Protein AF-A0A0N0NSC1-F1 (afdb_monomer_lite)

InterPro domains:
  IPR002227 Tyrosinase copper-binding domain [PF00264] (122-294)
  IPR008922 Di-copper centre-containing domain superfamily [G3DSA:1.10.1280.10] (73-295)
  IPR008922 Di-copper centre-containing domain superfamily [SSF48056] (86-289)
  IPR050316 Tyrosinase and Hemocyanin [PTHR11474] (66-293)

Radius of gyration: 32.0 Å; chains: 1; bounding box: 66×85×92 Å

Structure (mmCIF, N/CA/C/O backbone):
data_AF-A0A0N0NSC1-F1
#
_entry.id   AF-A0A0N0NSC1-F1
#
loop_
_atom_site.group_PDB
_atom_site.id
_atom_site.type_symbol
_atom_site.label_atom_id
_atom_site.label_alt_id
_atom_site.label_comp_id
_atom_site.label_asym_id
_atom_site.label_entity_id
_atom_site.label_seq_id
_atom_site.pdbx_PDB_ins_code
_atom_site.Cartn_x
_atom_site.Cartn_y
_atom_site.Cartn_z
_atom_site.occupancy
_atom_site.B_iso_or_equiv
_atom_site.auth_seq_id
_atom_site.auth_comp_id
_atom_site.auth_asym_id
_atom_site.auth_atom_id
_atom_site.pdbx_PDB_model_num
ATOM 1 N N . MET A 1 1 ? 11.379 49.570 50.994 1.00 33.22 1 MET A N 1
ATOM 2 C CA . MET A 1 1 ? 10.741 48.232 50.936 1.00 33.22 1 MET A CA 1
ATOM 3 C C . MET A 1 1 ? 11.237 47.526 49.684 1.00 33.22 1 MET A C 1
ATOM 5 O O . MET A 1 1 ? 11.316 48.215 48.683 1.00 33.22 1 MET A O 1
ATOM 9 N N . SER A 1 2 ? 11.550 46.223 49.775 1.00 32.69 2 SER A N 1
ATOM 10 C CA . SER A 1 2 ? 12.028 45.292 48.718 1.00 32.69 2 SER A CA 1
ATOM 11 C C . SER A 1 2 ? 13.193 45.788 47.834 1.00 32.69 2 SER A C 1
ATOM 13 O O . SER A 1 2 ? 13.054 46.764 47.116 1.00 32.69 2 SER A O 1
ATOM 15 N N . SER A 1 3 ? 14.410 45.238 47.873 1.00 29.47 3 SER A N 1
ATOM 16 C CA . SER A 1 3 ? 14.850 43.828 47.837 1.00 29.47 3 SER A CA 1
ATOM 17 C C . SER A 1 3 ? 14.544 43.120 46.513 1.00 29.47 3 SER A C 1
ATOM 19 O O . S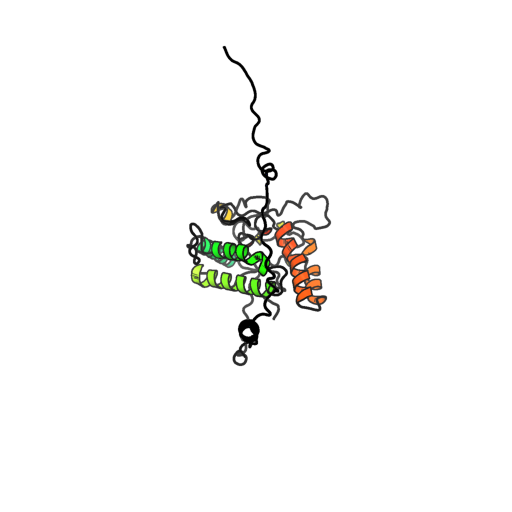ER A 1 3 ? 13.380 42.937 46.154 1.00 29.47 3 SER A O 1
ATOM 21 N N . SER A 1 4 ? 15.616 42.703 45.832 1.00 32.56 4 SER A N 1
ATOM 22 C CA . SER A 1 4 ? 15.623 41.874 44.624 1.00 32.56 4 SER A CA 1
ATOM 23 C C . SER A 1 4 ? 16.925 41.063 44.582 1.00 32.56 4 SER A C 1
ATOM 25 O O . SER A 1 4 ? 17.986 41.617 44.289 1.00 32.56 4 SER A O 1
ATOM 27 N N . THR A 1 5 ? 16.850 39.756 44.839 1.00 35.59 5 THR A N 1
ATOM 28 C CA . THR A 1 5 ? 17.995 38.842 44.698 1.00 35.59 5 THR A CA 1
ATOM 29 C C . THR A 1 5 ? 17.522 37.543 44.060 1.00 35.59 5 THR A C 1
ATOM 31 O O . THR A 1 5 ? 16.540 36.947 44.499 1.00 35.59 5 THR A O 1
ATOM 34 N N . VAL A 1 6 ? 18.204 37.123 42.995 1.00 33.25 6 VAL A N 1
ATOM 35 C CA . VAL A 1 6 ? 17.872 35.924 42.214 1.00 33.25 6 VAL A CA 1
ATOM 36 C C . VAL A 1 6 ? 18.391 34.673 42.922 1.00 33.25 6 VAL A C 1
ATOM 38 O O . VAL A 1 6 ? 19.537 34.638 43.361 1.00 33.25 6 VAL A O 1
ATOM 41 N N . SER A 1 7 ? 17.558 33.634 42.987 1.00 32.25 7 SER A N 1
ATOM 42 C CA . SER A 1 7 ? 17.938 32.317 43.504 1.00 32.25 7 SER A CA 1
ATOM 43 C C . SER A 1 7 ? 18.513 31.427 42.396 1.00 32.25 7 SER A C 1
ATOM 45 O O . SER A 1 7 ? 17.910 31.281 41.332 1.00 32.25 7 SER A O 1
ATOM 47 N N . ARG A 1 8 ? 19.651 30.784 42.675 1.00 33.72 8 ARG A N 1
ATOM 48 C CA . ARG A 1 8 ? 20.093 29.534 42.039 1.00 33.72 8 ARG A CA 1
ATOM 49 C C . ARG A 1 8 ? 20.505 28.582 43.156 1.00 33.72 8 ARG A C 1
ATOM 51 O O . ARG A 1 8 ? 21.403 28.916 43.917 1.00 33.72 8 ARG A O 1
ATOM 58 N N . ASN A 1 9 ? 19.869 27.419 43.223 1.00 31.83 9 ASN A N 1
ATOM 59 C CA . ASN A 1 9 ? 20.200 26.329 44.140 1.00 31.83 9 ASN A CA 1
ATOM 60 C C . ASN A 1 9 ? 20.088 24.981 43.405 1.00 31.83 9 ASN A C 1
ATOM 62 O O . ASN A 1 9 ? 19.425 24.905 42.375 1.00 31.83 9 ASN A O 1
ATOM 66 N N . SER A 1 10 ? 20.688 23.947 44.009 1.00 30.17 10 SER A N 1
ATOM 67 C CA . SER A 1 10 ? 20.615 22.507 43.682 1.00 30.17 10 SER A CA 1
ATOM 68 C C . SER A 1 10 ? 21.512 21.949 42.563 1.00 30.17 10 SER A C 1
ATOM 70 O O . SER A 1 10 ? 21.039 21.307 41.627 1.00 30.17 10 SER A O 1
ATOM 72 N N . LEU A 1 11 ? 22.826 22.078 42.752 1.00 35.41 11 LEU A N 1
ATOM 73 C CA . LEU A 1 11 ? 23.782 20.986 42.518 1.00 35.41 11 LEU A CA 1
ATOM 74 C C . LEU A 1 11 ? 24.658 20.846 43.781 1.00 35.41 11 LEU A C 1
ATOM 76 O O . LEU A 1 11 ? 24.741 21.794 44.557 1.00 35.41 11 LEU A O 1
ATOM 80 N N . GLU A 1 12 ? 25.284 19.678 43.962 1.00 35.97 12 GLU A N 1
ATOM 81 C CA . GLU A 1 12 ? 26.263 19.348 45.023 1.00 35.97 12 GLU A CA 1
ATOM 82 C C . GLU A 1 12 ? 25.735 19.146 46.462 1.00 35.97 12 GLU A C 1
ATOM 84 O O . GLU A 1 12 ? 25.927 19.962 47.361 1.00 35.97 12 GLU A O 1
ATOM 89 N N . ALA A 1 13 ? 25.191 17.952 46.713 1.00 34.84 13 ALA A N 1
ATOM 90 C CA . ALA A 1 13 ? 25.271 17.277 48.011 1.00 34.84 13 ALA A CA 1
ATOM 91 C C . ALA A 1 13 ? 25.329 15.756 47.767 1.00 34.84 13 ALA A C 1
ATOM 93 O O . ALA A 1 13 ? 24.359 15.237 47.231 1.00 34.84 13 ALA A O 1
ATOM 94 N N . ASP A 1 14 ? 26.475 15.104 48.065 1.00 39.81 14 ASP A N 1
ATOM 95 C CA . ASP A 1 14 ? 26.635 13.657 48.404 1.00 39.81 14 ASP A CA 1
ATOM 96 C C . ASP A 1 14 ? 28.096 13.112 48.308 1.00 39.81 14 ASP A C 1
ATOM 98 O O . ASP A 1 14 ? 28.331 12.010 47.819 1.00 39.81 14 ASP A O 1
ATOM 102 N N . GLN A 1 15 ? 29.129 13.831 48.792 1.00 39.75 15 GLN A N 1
ATOM 103 C CA . GLN A 1 15 ? 30.516 13.293 48.833 1.00 39.75 15 GLN A CA 1
ATOM 104 C C . GLN A 1 15 ? 31.375 13.710 50.055 1.00 39.75 15 GLN A C 1
ATOM 106 O O . GLN A 1 15 ? 32.533 14.094 49.890 1.00 39.75 15 GLN A O 1
ATOM 111 N N . GLN A 1 16 ? 30.876 13.647 51.306 1.00 39.28 16 GLN A N 1
ATOM 112 C CA . GLN A 1 16 ? 31.729 14.066 52.446 1.00 39.28 16 GLN A CA 1
ATOM 113 C C . GLN A 1 16 ? 31.515 13.421 53.836 1.00 39.28 16 GLN A C 1
ATOM 115 O O . GLN A 1 16 ? 31.631 14.091 54.857 1.00 39.28 16 GLN A O 1
ATOM 120 N N . TRP A 1 17 ? 31.291 12.104 53.907 1.00 33.62 17 TRP A N 1
ATOM 121 C CA . TRP A 1 17 ? 31.200 11.362 55.187 1.00 33.62 17 TRP A CA 1
ATOM 122 C C . TRP A 1 17 ? 32.456 10.521 55.549 1.00 33.62 17 TRP A C 1
ATOM 124 O O . TRP A 1 17 ? 32.584 10.031 56.666 1.00 33.62 17 TRP A O 1
ATOM 134 N N . LEU A 1 18 ? 33.445 10.383 54.659 1.00 32.03 18 LEU A N 1
ATOM 135 C CA . LEU A 1 18 ? 34.474 9.330 54.761 1.00 32.03 18 LEU A CA 1
ATOM 136 C C . LEU A 1 18 ? 35.640 9.508 55.776 1.00 32.03 18 LEU A C 1
ATOM 138 O O . LEU A 1 18 ? 36.585 8.726 55.702 1.00 32.03 18 LEU A O 1
ATOM 142 N N . LEU A 1 19 ? 35.645 10.475 56.715 1.00 35.97 19 LEU A N 1
ATOM 143 C CA . LEU A 1 19 ? 36.817 10.719 57.599 1.00 35.97 19 LEU A CA 1
ATOM 144 C C . LEU A 1 19 ? 36.516 11.201 59.047 1.00 35.97 19 LEU A C 1
ATOM 146 O O . LEU A 1 19 ? 36.491 12.409 59.294 1.00 35.97 19 LEU A O 1
ATOM 150 N N . ARG A 1 20 ? 36.399 10.253 60.003 1.00 30.66 20 ARG A N 1
ATOM 151 C CA . ARG A 1 20 ? 36.751 10.278 61.467 1.00 30.66 20 ARG A CA 1
ATOM 152 C C . ARG A 1 20 ? 36.027 9.113 62.184 1.00 30.66 20 ARG A C 1
ATOM 154 O O . ARG A 1 20 ? 34.895 8.829 61.821 1.00 30.66 20 ARG A O 1
ATOM 161 N N . SER A 1 21 ? 36.563 8.415 63.194 1.00 30.55 21 SER A N 1
ATOM 162 C CA . SER A 1 21 ? 37.839 8.520 63.939 1.00 30.55 21 SER A CA 1
ATOM 163 C C . SER A 1 21 ? 38.149 7.218 64.719 1.00 30.55 21 SER A C 1
ATOM 165 O O . SER A 1 21 ? 37.219 6.549 65.160 1.00 30.55 21 SER A O 1
ATOM 167 N N . SER A 1 22 ? 39.432 6.900 64.952 1.00 34.44 22 SER A N 1
ATOM 168 C CA . SER A 1 22 ? 39.916 5.893 65.933 1.00 34.44 22 SER A CA 1
ATOM 169 C C . SER A 1 22 ? 39.970 6.492 67.365 1.00 34.44 22 SER A C 1
ATOM 171 O O . SER A 1 22 ? 39.541 7.633 67.534 1.00 34.44 22 SER A O 1
ATOM 173 N N . SER A 1 23 ? 40.428 5.864 68.464 1.00 34.28 23 SER A N 1
ATOM 174 C CA . SER A 1 23 ? 41.196 4.625 68.789 1.00 34.28 23 SER A CA 1
ATOM 175 C C . SER A 1 23 ? 40.970 4.309 70.311 1.00 34.28 23 SER A C 1
ATOM 177 O O . SER A 1 23 ? 40.120 5.007 70.874 1.00 34.28 23 SER A O 1
ATOM 179 N N . PRO A 1 24 ? 41.688 3.421 71.063 1.00 48.47 24 PRO A N 1
ATOM 180 C CA . PRO A 1 24 ? 42.737 2.421 70.757 1.00 48.47 24 PRO A CA 1
ATOM 181 C C . PRO A 1 24 ? 42.561 1.034 71.471 1.00 48.47 24 PRO A C 1
ATOM 183 O O . PRO A 1 24 ? 41.477 0.680 71.927 1.00 48.47 24 PRO A O 1
ATOM 186 N N . GLU A 1 25 ? 43.651 0.255 71.523 1.00 39.34 25 GLU A N 1
ATOM 187 C CA . GLU A 1 25 ? 43.815 -1.165 71.902 1.00 39.34 25 GLU A CA 1
ATOM 188 C C . GLU A 1 25 ? 43.663 -1.542 73.397 1.00 39.34 25 GLU A C 1
ATOM 190 O O . GLU A 1 25 ? 43.871 -0.720 74.290 1.00 39.34 25 GLU A O 1
ATOM 195 N N . ASN A 1 26 ? 43.454 -2.845 73.663 1.00 33.50 26 ASN A N 1
ATOM 196 C CA . ASN A 1 26 ? 44.382 -3.616 74.512 1.00 33.50 26 ASN A CA 1
ATOM 197 C C . ASN A 1 26 ? 44.299 -5.144 74.276 1.00 33.50 26 ASN A C 1
ATOM 199 O O . ASN A 1 26 ? 43.265 -5.661 73.853 1.00 33.50 26 ASN A O 1
ATOM 203 N N . ASP A 1 27 ? 45.410 -5.832 74.552 1.00 39.62 27 ASP A N 1
ATOM 204 C CA . ASP A 1 27 ? 45.717 -7.244 74.252 1.00 39.62 27 ASP A CA 1
ATOM 205 C C . ASP A 1 27 ? 44.727 -8.319 74.749 1.00 39.62 27 ASP A C 1
ATOM 207 O O . ASP A 1 27 ? 44.166 -8.218 75.840 1.00 39.62 27 ASP A O 1
ATOM 211 N N . LEU A 1 28 ? 44.672 -9.452 74.026 1.00 39.12 28 LEU A N 1
ATOM 212 C CA . LEU A 1 28 ? 45.204 -10.724 74.554 1.00 39.12 28 LEU A CA 1
ATOM 213 C C . LEU A 1 28 ? 45.435 -11.780 73.454 1.00 39.12 28 LEU A C 1
ATOM 215 O O . LEU A 1 28 ? 44.515 -12.226 72.771 1.00 39.12 28 LEU A O 1
ATOM 219 N N . ASP A 1 29 ? 46.689 -12.213 73.359 1.00 45.94 29 ASP A N 1
ATOM 220 C CA . ASP A 1 29 ? 47.227 -13.209 72.431 1.00 45.94 29 ASP A CA 1
ATOM 221 C C . ASP A 1 29 ? 46.600 -14.613 72.615 1.00 45.94 29 ASP A C 1
ATOM 223 O O . ASP A 1 29 ? 46.672 -15.203 73.701 1.00 45.94 29 ASP A O 1
ATOM 227 N N . ARG A 1 30 ? 45.998 -15.172 71.551 1.00 43.44 30 ARG A N 1
ATOM 228 C CA . ARG A 1 30 ? 45.645 -16.603 71.445 1.00 43.44 30 ARG A CA 1
ATOM 229 C C . ARG A 1 30 ? 45.796 -17.135 70.016 1.00 43.44 30 ARG A C 1
ATOM 231 O O . ARG A 1 30 ? 45.052 -16.768 69.112 1.00 43.44 30 ARG A O 1
ATOM 238 N N . ASP A 1 31 ? 46.715 -18.089 69.884 1.00 49.16 31 ASP A N 1
ATOM 239 C CA . ASP A 1 31 ? 47.015 -18.930 68.714 1.00 49.16 31 ASP A CA 1
ATOM 240 C C . ASP A 1 31 ? 45.789 -19.728 68.206 1.00 49.16 31 ASP A C 1
ATOM 242 O O . ASP A 1 31 ? 45.632 -20.915 68.502 1.00 49.16 31 ASP A O 1
ATOM 246 N N . GLU A 1 32 ? 44.922 -19.101 67.403 1.00 44.69 32 GLU A N 1
ATOM 247 C CA . GLU A 1 32 ? 43.947 -19.809 66.559 1.00 44.69 32 GLU A CA 1
ATOM 248 C C . GLU A 1 32 ? 44.507 -20.057 65.153 1.00 44.69 32 GLU A C 1
ATOM 250 O O . GLU A 1 32 ? 44.176 -19.395 64.166 1.00 44.69 32 GLU A O 1
ATOM 255 N N . ARG A 1 33 ? 45.330 -21.107 65.042 1.00 49.19 33 ARG A N 1
ATOM 256 C CA . ARG A 1 33 ? 45.599 -21.766 63.757 1.00 49.19 33 ARG A CA 1
ATOM 257 C C . ARG A 1 33 ? 44.277 -22.045 63.024 1.00 49.19 33 ARG A C 1
ATOM 259 O O . ARG A 1 33 ? 43.406 -22.692 63.611 1.00 49.19 33 ARG A O 1
ATOM 266 N N . PRO A 1 34 ? 44.132 -21.673 61.734 1.00 48.59 34 PRO A N 1
ATOM 267 C CA . PRO A 1 34 ? 42.907 -21.934 60.989 1.00 48.59 34 PRO A CA 1
ATOM 268 C C . PRO A 1 34 ? 42.652 -23.440 60.947 1.00 48.59 34 PRO A C 1
ATOM 270 O O . PRO A 1 34 ? 43.404 -24.206 60.333 1.00 48.59 34 PRO A O 1
ATOM 273 N N . SER A 1 35 ? 41.600 -23.878 61.644 1.00 58.09 35 SER A N 1
ATOM 274 C CA . SER A 1 35 ? 41.269 -25.296 61.711 1.00 58.09 35 SER A CA 1
ATOM 275 C C . SER A 1 35 ? 41.004 -25.809 60.294 1.00 58.09 35 SER A C 1
ATOM 277 O O . SER A 1 35 ? 40.170 -25.263 59.568 1.00 58.09 35 SER A O 1
ATOM 279 N N . LYS A 1 36 ? 41.742 -26.845 59.866 1.00 58.72 36 LYS A N 1
ATOM 280 C CA . LYS A 1 36 ? 41.484 -27.484 58.567 1.00 58.72 36 LYS A CA 1
ATOM 281 C C . LYS A 1 36 ? 40.007 -27.885 58.549 1.00 58.72 36 LYS A C 1
ATOM 283 O O . LYS A 1 36 ? 39.607 -28.619 59.460 1.00 58.72 36 LYS A O 1
ATOM 288 N N . PRO A 1 37 ? 39.205 -27.441 57.561 1.00 56.31 37 PRO A N 1
ATOM 289 C CA . PRO A 1 37 ? 37.779 -27.724 57.553 1.00 56.31 37 PRO A CA 1
ATOM 290 C C . PRO A 1 37 ? 37.589 -29.234 57.667 1.00 56.31 37 PRO A C 1
ATOM 292 O O . PRO A 1 37 ? 38.193 -29.999 56.905 1.00 56.31 37 PRO A O 1
ATOM 295 N N . ARG A 1 38 ? 36.807 -29.670 58.669 1.00 69.69 38 ARG A N 1
ATOM 296 C CA . ARG A 1 38 ? 36.539 -31.097 58.914 1.00 69.69 38 ARG A CA 1
ATOM 297 C C . ARG A 1 38 ? 36.186 -31.736 57.575 1.00 69.69 38 ARG A C 1
ATOM 299 O O . ARG A 1 38 ? 35.331 -31.203 56.875 1.00 69.69 38 ARG A O 1
ATOM 306 N N . ARG A 1 39 ? 36.815 -32.866 57.226 1.00 67.00 39 ARG A N 1
ATOM 307 C CA . ARG A 1 39 ? 36.681 -33.508 55.897 1.00 67.00 39 ARG A CA 1
ATOM 308 C C . ARG A 1 39 ? 35.220 -33.644 55.437 1.00 67.00 39 ARG A C 1
ATOM 310 O O . ARG A 1 39 ? 34.941 -33.490 54.256 1.00 67.00 39 ARG A O 1
ATOM 317 N N . HIS A 1 40 ? 34.297 -33.843 56.378 1.00 67.06 40 HIS A N 1
ATOM 318 C CA . HIS A 1 40 ? 32.850 -33.862 56.154 1.00 67.06 40 HIS A CA 1
ATOM 319 C C . HIS A 1 40 ? 32.266 -32.546 55.603 1.00 67.06 40 HIS A C 1
ATOM 321 O O . HIS A 1 40 ? 31.410 -32.607 54.735 1.00 67.06 40 HIS A O 1
ATOM 327 N N . ILE A 1 41 ? 32.728 -31.371 56.043 1.00 73.94 41 ILE A N 1
ATOM 328 C CA . ILE A 1 41 ? 32.267 -30.062 55.539 1.00 73.94 41 ILE A CA 1
ATOM 329 C C . ILE A 1 41 ? 32.694 -29.882 54.079 1.00 73.94 41 ILE A C 1
ATOM 331 O O . ILE A 1 41 ? 31.875 -29.520 53.241 1.00 73.94 41 ILE A O 1
ATOM 335 N N . VAL A 1 42 ? 33.952 -30.207 53.755 1.00 75.31 42 VAL A N 1
ATOM 336 C CA . VAL A 1 42 ? 34.445 -30.176 52.367 1.00 75.31 42 VAL A CA 1
ATOM 337 C C . VAL A 1 42 ? 33.668 -31.177 51.508 1.00 75.31 42 VAL A C 1
ATOM 339 O O . VAL A 1 42 ? 33.207 -30.819 50.432 1.00 75.31 42 VAL A O 1
ATOM 342 N N . ALA A 1 43 ? 33.439 -32.398 52.005 1.00 74.38 43 ALA A N 1
ATOM 343 C CA . ALA A 1 43 ? 32.641 -33.404 51.306 1.00 74.38 43 ALA A CA 1
ATOM 344 C C . ALA A 1 43 ? 31.188 -32.951 51.065 1.00 74.38 43 ALA A C 1
ATOM 346 O O . ALA A 1 43 ? 30.677 -33.143 49.968 1.00 74.38 43 ALA A O 1
ATOM 347 N N . VAL A 1 44 ? 30.536 -32.311 52.044 1.00 79.44 44 VAL A N 1
ATOM 348 C CA . VAL A 1 44 ? 29.178 -31.758 51.894 1.00 79.44 44 VAL A CA 1
ATOM 349 C C . VAL A 1 44 ? 29.153 -30.625 50.868 1.00 79.44 44 VAL A C 1
ATOM 351 O O . VAL A 1 44 ? 28.284 -30.630 50.004 1.00 79.44 44 VAL A O 1
ATOM 354 N N . LEU A 1 45 ? 30.115 -29.698 50.895 1.00 80.44 45 LEU A N 1
ATOM 355 C CA . LEU A 1 45 ? 30.201 -28.621 49.900 1.00 80.44 45 LEU A CA 1
ATOM 356 C C . LEU A 1 45 ? 30.464 -29.164 48.488 1.00 80.44 45 LEU A C 1
ATOM 358 O O . LEU A 1 45 ? 29.814 -28.727 47.541 1.00 80.44 45 LEU A O 1
ATOM 362 N N . CYS A 1 46 ? 31.346 -30.158 48.342 1.00 79.06 46 CYS A N 1
ATOM 363 C CA . CYS A 1 46 ? 31.557 -30.848 47.071 1.00 79.06 46 CYS A CA 1
ATOM 364 C C . CYS A 1 46 ? 30.291 -31.578 46.599 1.00 79.06 46 CYS A C 1
ATOM 366 O O . CYS A 1 46 ? 29.961 -31.488 45.423 1.00 79.06 46 CYS A O 1
ATOM 368 N N . LEU A 1 47 ? 29.554 -32.256 47.486 1.00 79.94 47 LEU A N 1
ATOM 369 C CA . LEU A 1 47 ? 28.287 -32.907 47.136 1.00 79.94 47 LEU A CA 1
ATOM 370 C C . LEU A 1 47 ? 27.232 -31.887 46.690 1.00 79.94 47 LEU A C 1
ATOM 372 O O . LEU A 1 47 ? 26.619 -32.082 45.646 1.00 79.94 47 LEU A O 1
ATOM 376 N N . VAL A 1 48 ? 27.058 -30.780 47.419 1.00 82.31 48 VAL A N 1
ATOM 377 C CA . VAL A 1 48 ? 26.135 -29.698 47.034 1.00 82.31 48 VAL A CA 1
ATOM 378 C C . VAL A 1 48 ? 26.511 -29.123 45.667 1.00 82.31 48 VAL A C 1
ATOM 380 O O . VAL A 1 48 ? 25.636 -28.996 44.817 1.00 82.31 48 VAL A O 1
ATOM 383 N N . LEU A 1 49 ? 27.798 -28.851 45.417 1.00 83.06 49 LEU A N 1
ATOM 384 C CA . LEU A 1 49 ? 28.276 -28.366 44.118 1.00 83.06 49 LEU A CA 1
ATOM 385 C C . LEU A 1 49 ? 28.032 -29.388 42.994 1.00 83.06 49 LEU A C 1
ATOM 387 O O . LEU A 1 49 ? 27.602 -29.023 41.904 1.00 83.06 49 LEU A O 1
ATOM 391 N N . MET A 1 50 ? 28.259 -30.677 43.256 1.00 80.06 50 MET A N 1
ATOM 392 C CA . MET A 1 50 ? 27.990 -31.748 42.292 1.00 80.06 50 MET A CA 1
ATOM 393 C C . MET A 1 50 ? 26.492 -31.856 41.978 1.00 80.06 50 MET A C 1
ATOM 395 O O . MET A 1 50 ? 26.133 -32.014 40.814 1.00 80.06 50 MET A O 1
ATOM 399 N N . PHE A 1 51 ? 25.609 -31.710 42.972 1.00 81.62 51 PHE A N 1
ATOM 400 C CA . PHE A 1 51 ? 24.160 -31.716 42.756 1.00 81.62 51 PHE A CA 1
ATOM 401 C C . PHE A 1 51 ? 23.652 -30.456 42.039 1.00 81.62 51 PHE A C 1
ATOM 403 O O . PHE A 1 51 ? 22.776 -30.578 41.185 1.00 81.62 51 PHE A O 1
ATOM 410 N N . THR A 1 52 ? 24.198 -29.263 42.308 1.00 81.25 52 THR A N 1
ATOM 411 C CA . THR A 1 52 ? 23.803 -28.045 41.574 1.00 81.25 52 THR A CA 1
ATOM 412 C C . THR A 1 52 ? 24.309 -28.056 40.134 1.00 81.25 52 THR A C 1
ATOM 414 O O . THR A 1 52 ? 23.545 -27.723 39.230 1.00 81.25 52 THR A O 1
ATOM 417 N N . VAL A 1 53 ? 25.541 -28.515 39.886 1.00 82.69 53 VAL A N 1
ATOM 418 C CA . VAL A 1 53 ? 26.073 -28.698 38.526 1.00 82.69 53 VAL A CA 1
ATOM 419 C C . VAL A 1 53 ? 25.293 -29.783 37.777 1.00 82.69 53 VAL A C 1
ATOM 421 O O . VAL A 1 53 ? 24.881 -29.548 36.644 1.00 82.69 53 VAL A O 1
ATOM 424 N N . ALA A 1 54 ? 24.997 -30.929 38.399 1.00 81.44 54 ALA A N 1
ATOM 425 C CA . ALA A 1 54 ? 24.169 -31.971 37.787 1.00 81.44 54 ALA A CA 1
ATOM 426 C C . ALA A 1 54 ? 22.734 -31.488 37.505 1.00 81.44 54 ALA A C 1
ATOM 428 O O . ALA A 1 54 ? 22.183 -31.792 36.447 1.00 81.44 54 ALA A O 1
ATOM 429 N N . GLY A 1 55 ? 22.142 -30.689 38.397 1.00 80.00 55 GLY A N 1
ATOM 430 C CA . GLY A 1 55 ? 20.838 -30.055 38.183 1.00 80.00 55 GLY A CA 1
ATOM 431 C C . GLY A 1 55 ? 20.855 -29.045 37.033 1.00 80.00 55 GLY A C 1
ATOM 432 O O . GLY A 1 55 ? 19.943 -29.031 36.210 1.00 80.00 55 GLY A O 1
ATOM 433 N N . TYR A 1 56 ? 21.918 -28.246 36.911 1.00 79.00 56 TYR A N 1
ATOM 434 C CA . TYR A 1 56 ? 22.080 -27.300 35.806 1.00 79.00 56 TYR A CA 1
ATOM 435 C C . TYR A 1 56 ? 22.293 -28.013 34.463 1.00 79.00 56 TYR A C 1
ATOM 437 O O . TYR A 1 56 ? 21.642 -27.665 33.484 1.00 79.00 56 TYR A O 1
ATOM 445 N N . VAL A 1 57 ? 23.144 -29.046 34.423 1.00 77.62 57 VAL A N 1
ATOM 446 C CA . VAL A 1 57 ? 23.408 -29.849 33.214 1.00 77.62 57 VAL A CA 1
ATOM 447 C C . VAL A 1 57 ? 22.177 -30.651 32.791 1.00 77.62 57 VAL A C 1
ATOM 449 O O . VAL A 1 57 ? 21.859 -30.697 31.609 1.00 77.62 57 VAL A O 1
ATOM 452 N N . THR A 1 58 ? 21.434 -31.249 33.725 1.00 71.31 58 THR A N 1
ATOM 453 C CA . THR A 1 58 ? 20.177 -31.932 33.372 1.00 71.31 58 THR A CA 1
ATOM 454 C C . THR A 1 58 ? 19.109 -30.942 32.914 1.00 71.31 58 THR A C 1
ATOM 456 O O . THR A 1 58 ? 18.431 -31.223 31.931 1.00 71.31 58 THR A O 1
ATOM 459 N N . SER A 1 59 ? 18.999 -29.762 33.533 1.00 71.00 59 SER A N 1
ATOM 460 C CA . SER A 1 59 ? 18.093 -28.699 33.078 1.00 71.00 59 SER A CA 1
ATOM 461 C C . SER A 1 59 ? 18.443 -28.200 31.670 1.00 71.00 59 SER A C 1
ATOM 463 O O . SER A 1 59 ? 17.561 -28.130 30.818 1.00 71.00 59 SER A O 1
ATOM 465 N N . SER A 1 60 ? 19.719 -27.928 31.374 1.00 69.25 60 SER A N 1
ATOM 466 C CA . SER A 1 60 ? 20.146 -27.457 30.048 1.00 69.25 60 SER A CA 1
ATOM 467 C C . SER A 1 60 ? 20.045 -28.537 28.968 1.00 69.25 60 SER A C 1
ATOM 469 O O . SER A 1 60 ? 19.621 -28.231 27.858 1.00 69.25 60 SER A O 1
ATOM 471 N N . VAL A 1 61 ? 20.318 -29.808 29.287 1.00 68.69 61 VAL A N 1
ATOM 472 C CA . VAL A 1 61 ? 20.075 -30.938 28.371 1.00 68.69 61 VAL A CA 1
ATOM 473 C C . VAL A 1 61 ? 18.577 -31.151 28.135 1.00 68.69 61 VAL A C 1
ATOM 475 O O . VAL A 1 61 ? 18.171 -31.372 26.999 1.00 68.69 61 VAL A O 1
ATOM 478 N N . LEU A 1 62 ? 17.724 -31.032 29.158 1.00 65.38 62 LEU A N 1
ATOM 479 C CA . LEU A 1 62 ? 16.266 -31.111 28.992 1.00 65.38 62 LEU A CA 1
ATOM 480 C C . LEU A 1 62 ? 15.698 -29.915 28.213 1.00 65.38 62 LEU A C 1
ATOM 482 O O . LEU A 1 62 ? 14.725 -30.084 27.479 1.00 65.38 62 LEU A O 1
ATOM 486 N N . LEU A 1 63 ? 16.293 -28.726 28.345 1.00 59.03 63 LEU A N 1
ATOM 487 C CA . LEU A 1 63 ? 15.908 -27.540 27.582 1.00 59.03 63 LEU A CA 1
ATOM 488 C C . LEU A 1 63 ? 16.351 -27.658 26.116 1.00 59.03 63 LEU A C 1
ATOM 490 O O . LEU A 1 63 ? 15.531 -27.456 25.225 1.00 59.03 63 LEU A O 1
ATOM 494 N N . ASN A 1 64 ? 17.593 -28.083 25.859 1.00 58.47 64 ASN A N 1
ATOM 495 C CA . ASN A 1 64 ? 18.081 -28.352 24.506 1.00 58.47 64 ASN A CA 1
ATOM 496 C C . ASN A 1 64 ? 17.282 -29.477 23.837 1.00 58.47 64 ASN A C 1
ATOM 498 O O . ASN A 1 64 ? 16.819 -29.286 22.722 1.00 58.47 64 ASN A O 1
ATOM 502 N N . ASN A 1 65 ? 16.984 -30.581 24.530 1.00 57.34 65 ASN A N 1
ATOM 503 C CA . ASN A 1 65 ? 16.151 -31.664 23.987 1.00 57.34 65 ASN A CA 1
ATOM 504 C C . ASN A 1 65 ? 14.681 -31.254 23.743 1.00 57.34 65 ASN A C 1
ATOM 506 O O . ASN A 1 65 ? 13.982 -31.934 22.996 1.00 57.34 65 ASN A O 1
ATOM 510 N N . ARG A 1 66 ? 14.191 -30.160 24.350 1.00 55.12 66 ARG A N 1
ATOM 511 C CA . ARG A 1 66 ? 12.889 -29.547 24.009 1.00 55.12 66 ARG A CA 1
ATOM 512 C C . ARG A 1 66 ? 12.967 -28.584 22.822 1.00 55.12 66 ARG A C 1
ATOM 514 O O . ARG A 1 66 ? 11.951 -28.360 22.171 1.00 55.12 66 ARG A O 1
ATOM 521 N N . LEU A 1 67 ? 14.136 -28.003 22.554 1.00 50.69 67 LEU A N 1
ATOM 522 C CA . LEU A 1 67 ? 14.386 -27.149 21.388 1.00 50.69 67 LEU A CA 1
ATOM 523 C C . LEU A 1 67 ? 14.794 -27.973 20.153 1.00 50.69 67 LEU A C 1
ATOM 525 O O . LEU A 1 67 ? 14.454 -27.600 19.036 1.00 50.69 67 LEU A O 1
ATOM 529 N N . GLU A 1 68 ? 15.396 -29.148 20.351 1.00 46.44 68 GLU A N 1
ATOM 530 C CA . GLU A 1 68 ? 15.585 -30.206 19.351 1.00 46.44 68 GLU A CA 1
ATOM 531 C C . GLU A 1 68 ? 14.336 -31.087 19.175 1.00 46.44 68 GLU A C 1
ATOM 533 O O . GLU A 1 68 ? 14.415 -32.282 18.889 1.00 46.44 68 GLU A O 1
ATOM 538 N N . HIS A 1 69 ? 13.142 -30.497 19.255 1.00 47.94 69 HIS A N 1
ATOM 539 C CA . HIS A 1 69 ? 12.074 -31.012 18.412 1.00 47.94 69 HIS A CA 1
ATOM 540 C C . HIS A 1 69 ? 12.443 -30.628 16.976 1.00 47.94 69 HIS A C 1
ATOM 542 O O . HIS A 1 69 ? 12.321 -29.446 16.641 1.00 47.94 69 HIS A O 1
ATOM 548 N N . PRO A 1 70 ? 12.898 -31.564 16.110 1.00 47.50 70 PRO A N 1
ATOM 549 C CA . PRO A 1 70 ? 13.032 -31.236 14.703 1.00 47.50 70 PRO A CA 1
ATOM 550 C C . PRO A 1 70 ? 11.670 -30.720 14.264 1.00 47.50 70 PRO A C 1
ATOM 552 O O . PRO A 1 70 ? 10.655 -31.369 14.541 1.00 47.50 70 PRO A O 1
ATOM 555 N N . PHE A 1 71 ? 11.644 -29.551 13.621 1.00 50.56 71 PHE A N 1
ATOM 556 C CA . PHE A 1 71 ? 10.426 -29.014 13.033 1.00 50.56 71 PHE A CA 1
ATOM 557 C C . PHE A 1 71 ? 10.049 -29.954 11.892 1.00 50.56 71 PHE A C 1
ATOM 559 O O . PHE A 1 71 ? 10.446 -29.784 10.739 1.00 50.56 71 PHE A O 1
ATOM 566 N N . ARG A 1 72 ? 9.369 -31.040 12.260 1.00 45.50 72 ARG A N 1
ATOM 567 C CA . ARG A 1 72 ? 8.941 -32.103 11.376 1.00 45.50 72 ARG A CA 1
ATOM 568 C C . ARG A 1 72 ? 7.809 -31.488 10.592 1.00 45.50 72 ARG A C 1
ATOM 570 O O . ARG A 1 72 ? 6.660 -31.598 11.011 1.00 45.50 72 ARG A O 1
ATOM 577 N N . ILE A 1 73 ? 8.175 -30.801 9.504 1.00 52.66 73 ILE A N 1
ATOM 578 C CA . ILE A 1 73 ? 7.250 -30.346 8.472 1.00 52.66 73 ILE A CA 1
ATOM 579 C C . ILE A 1 73 ? 6.307 -31.528 8.282 1.00 52.66 73 ILE A C 1
ATOM 581 O O . ILE A 1 73 ? 6.794 -32.615 7.932 1.00 52.66 73 ILE A O 1
ATOM 585 N N . PRO A 1 74 ? 5.015 -31.390 8.635 1.00 50.59 74 PRO A N 1
ATOM 586 C CA . PRO A 1 74 ? 4.083 -32.474 8.434 1.00 50.59 74 PRO A CA 1
ATOM 587 C C . PRO A 1 74 ? 4.231 -32.868 6.975 1.00 50.59 74 PRO A C 1
ATOM 589 O O . PRO A 1 74 ? 4.198 -31.991 6.110 1.00 50.59 74 PRO A O 1
ATOM 592 N N . LYS A 1 75 ? 4.452 -34.157 6.692 1.00 46.56 75 LYS A N 1
ATOM 593 C CA . LYS A 1 75 ? 4.223 -34.631 5.332 1.00 46.56 75 LYS A CA 1
ATOM 594 C C . LYS A 1 75 ? 2.754 -34.337 5.085 1.00 46.56 75 LYS A C 1
ATOM 596 O O . LYS A 1 75 ? 1.902 -35.055 5.609 1.00 46.56 75 LYS A O 1
ATOM 601 N N . LEU A 1 76 ? 2.490 -33.232 4.389 1.00 59.78 76 LEU A N 1
ATOM 602 C CA . LEU A 1 76 ? 1.166 -32.919 3.899 1.00 59.78 76 LEU A CA 1
ATOM 603 C C . LEU A 1 76 ? 0.705 -34.182 3.163 1.00 59.78 76 LEU A C 1
ATOM 605 O O . LEU A 1 76 ? 1.529 -34.797 2.468 1.00 59.78 76 LEU A O 1
ATOM 609 N N . PRO A 1 77 ? -0.533 -34.649 3.400 1.00 61.12 77 PRO A N 1
ATOM 610 C CA . PRO A 1 77 ? -1.051 -35.788 2.662 1.00 61.12 77 PRO A CA 1
ATOM 611 C C . PRO A 1 77 ? -0.839 -35.527 1.171 1.00 61.12 77 PRO A C 1
ATOM 613 O O . PRO A 1 77 ? -0.920 -34.380 0.730 1.00 61.12 77 PRO A O 1
ATOM 616 N N . HIS A 1 78 ? -0.456 -36.592 0.466 1.00 55.34 78 HIS A N 1
ATOM 617 C CA . HIS A 1 78 ? 0.059 -36.544 -0.899 1.00 55.34 78 HIS A CA 1
ATOM 618 C C . HIS A 1 78 ? -0.784 -35.614 -1.770 1.00 55.34 78 HIS A C 1
ATOM 620 O O . HIS A 1 78 ? -2.006 -35.679 -1.695 1.00 55.34 78 HIS A O 1
ATOM 626 N N . GLU A 1 79 ? -0.109 -34.774 -2.554 1.00 60.44 79 GLU A N 1
ATOM 627 C CA . GLU A 1 79 ? -0.691 -33.709 -3.373 1.00 60.44 79 GLU A CA 1
ATOM 628 C C . GLU A 1 79 ? -1.978 -34.161 -4.083 1.00 60.44 79 GLU A C 1
ATOM 630 O O . GLU A 1 79 ? -1.923 -34.806 -5.130 1.00 60.44 79 GLU A O 1
ATOM 635 N N . GLU A 1 80 ? -3.135 -33.772 -3.537 1.00 62.88 80 GLU A N 1
ATOM 636 C CA . GLU A 1 80 ? -4.285 -33.472 -4.386 1.00 62.88 80 GLU A CA 1
ATOM 637 C C . GLU A 1 80 ? -3.798 -32.382 -5.350 1.00 62.88 80 GLU A C 1
ATOM 639 O O . GLU A 1 80 ? -3.279 -31.357 -4.879 1.00 62.88 80 GLU A O 1
ATOM 644 N N . PRO A 1 81 ? -3.881 -32.586 -6.676 1.00 62.31 81 PRO A N 1
ATOM 645 C CA . PRO A 1 81 ? -3.502 -31.559 -7.625 1.00 62.31 81 PRO A CA 1
ATOM 646 C C . PRO A 1 81 ? -4.252 -30.274 -7.292 1.00 62.31 81 PRO A C 1
ATOM 648 O O . PRO A 1 81 ? -5.462 -30.273 -7.068 1.00 62.31 81 PRO A O 1
ATOM 651 N N . CYS A 1 82 ? -3.531 -29.156 -7.242 1.00 66.31 82 CYS A N 1
ATOM 652 C CA . CYS A 1 82 ? -4.160 -27.858 -7.055 1.00 66.31 82 CYS A CA 1
ATOM 653 C C . CYS A 1 82 ? -4.804 -27.451 -8.393 1.00 66.31 82 CYS A C 1
ATOM 655 O O . CYS A 1 82 ? -4.269 -26.611 -9.116 1.00 66.31 82 CYS A O 1
ATOM 657 N N . ASP A 1 83 ? -5.926 -28.102 -8.733 1.00 63.84 83 ASP A N 1
ATOM 658 C CA . ASP A 1 83 ? -6.634 -28.030 -10.024 1.00 63.84 83 ASP A CA 1
ATOM 659 C C . ASP A 1 83 ? -6.944 -26.591 -10.456 1.00 63.84 83 ASP A C 1
ATOM 661 O O . ASP A 1 83 ? -7.086 -26.289 -11.643 1.00 63.84 83 ASP A O 1
ATOM 665 N N . PHE A 1 84 ? -7.031 -25.680 -9.485 1.00 63.09 84 PHE A N 1
ATOM 666 C CA . PHE A 1 84 ? -7.208 -24.262 -9.722 1.00 63.09 84 PHE A CA 1
ATOM 667 C C . PHE A 1 84 ? -6.422 -23.417 -8.713 1.00 63.09 84 PHE A C 1
ATOM 669 O O . PHE A 1 84 ? -6.879 -23.171 -7.598 1.00 63.09 84 PHE A O 1
ATOM 676 N N . ALA A 1 85 ? -5.262 -22.902 -9.130 1.00 68.19 85 ALA A N 1
ATOM 677 C CA . ALA A 1 85 ? -4.573 -21.813 -8.441 1.00 68.19 85 ALA A CA 1
ATOM 678 C C . ALA A 1 85 ? -5.221 -20.463 -8.836 1.00 68.19 85 ALA A C 1
ATOM 680 O O . ALA A 1 85 ? -5.049 -20.023 -9.979 1.00 68.19 85 ALA A O 1
ATOM 681 N N . PRO A 1 86 ? -5.965 -19.773 -7.947 1.00 73.94 86 PRO A N 1
ATOM 682 C CA . PRO A 1 86 ? -6.729 -18.592 -8.340 1.00 73.94 86 PRO A CA 1
ATOM 683 C C . PRO A 1 86 ? -5.810 -17.401 -8.651 1.00 73.94 86 PRO A C 1
ATOM 685 O O . PRO A 1 86 ? -5.092 -16.900 -7.785 1.00 73.94 86 PRO A O 1
ATOM 688 N N . SER A 1 87 ? -5.847 -16.896 -9.887 1.00 83.19 87 SER A N 1
ATOM 689 C CA . SER A 1 87 ? -5.071 -15.707 -10.261 1.00 83.19 87 SER A CA 1
ATOM 690 C C . SER A 1 87 ? -5.695 -14.439 -9.677 1.00 83.19 87 SER A C 1
ATOM 692 O O . SER A 1 87 ? -6.726 -13.969 -10.162 1.00 83.19 87 SER A O 1
ATOM 694 N N . ARG A 1 88 ? -5.004 -13.807 -8.723 1.00 89.31 88 ARG A N 1
ATOM 695 C CA . ARG A 1 88 ? -5.322 -12.449 -8.251 1.00 89.31 88 ARG A CA 1
ATOM 696 C C . ARG A 1 88 ? -5.396 -11.448 -9.426 1.00 89.31 88 ARG A C 1
ATOM 698 O O . ARG A 1 88 ? -4.553 -11.529 -10.328 1.00 89.31 88 ARG A O 1
ATOM 705 N N . PRO A 1 89 ? -6.390 -10.536 -9.469 1.00 90.56 89 PRO A N 1
ATOM 706 C CA . PRO A 1 89 ? -6.564 -9.579 -10.565 1.00 90.56 89 PRO A CA 1
ATOM 707 C C . PRO A 1 89 ? -5.651 -8.349 -10.420 1.00 90.56 89 PRO A C 1
ATOM 709 O O . PRO A 1 89 ? -5.429 -7.863 -9.314 1.00 90.56 89 PRO A O 1
ATOM 712 N N . SER A 1 90 ? -5.164 -7.801 -11.537 1.00 91.31 90 SER A N 1
ATOM 713 C CA . SER A 1 90 ? -4.474 -6.499 -11.532 1.00 91.31 90 SER A CA 1
ATOM 714 C C . SER A 1 90 ? -5.492 -5.369 -11.390 1.00 91.31 90 SER A C 1
ATOM 716 O O . SER A 1 90 ? -6.512 -5.385 -12.079 1.00 91.31 90 SER A O 1
ATOM 718 N N . TRP A 1 91 ? -5.209 -4.369 -10.553 1.00 93.75 91 TRP A N 1
ATOM 719 C CA . TRP A 1 91 ? -6.048 -3.178 -10.389 1.00 93.75 91 TRP A CA 1
ATOM 720 C C . TRP A 1 91 ? -6.251 -2.437 -11.718 1.00 93.75 91 TRP A C 1
ATOM 722 O O . TRP A 1 91 ? -7.378 -2.068 -12.049 1.00 93.75 91 TRP A O 1
ATOM 732 N N . ASN A 1 92 ? -5.182 -2.316 -12.514 1.00 90.00 92 ASN A N 1
ATOM 733 C CA . ASN A 1 92 ? -5.154 -1.626 -13.804 1.00 90.00 92 ASN A CA 1
ATOM 734 C C . ASN A 1 92 ? -6.140 -2.256 -14.810 1.00 90.00 92 ASN A C 1
ATOM 736 O O . ASN A 1 92 ? -6.804 -1.538 -15.555 1.00 90.00 92 ASN A O 1
ATOM 740 N N . SER A 1 93 ? -6.310 -3.586 -14.785 1.00 89.69 93 SER A N 1
ATOM 741 C CA . SER A 1 93 ? -7.271 -4.310 -15.633 1.00 89.69 93 SER A CA 1
ATOM 742 C C . SER A 1 93 ? -8.602 -4.646 -14.941 1.00 89.69 93 SER A C 1
ATOM 744 O O . SER A 1 93 ? -9.478 -5.247 -15.564 1.00 89.69 93 SER A O 1
ATOM 746 N N . MET A 1 94 ? -8.775 -4.330 -13.653 1.00 92.81 94 MET A N 1
ATOM 747 C CA . MET A 1 94 ? -9.964 -4.737 -12.901 1.00 92.81 94 MET A CA 1
ATOM 748 C C . MET A 1 94 ? -11.172 -3.840 -13.243 1.00 92.81 94 MET A C 1
ATOM 750 O O . MET A 1 94 ? -11.075 -2.609 -13.146 1.00 92.81 94 MET A O 1
ATOM 754 N N . PRO A 1 95 ? -12.344 -4.413 -13.597 1.00 94.50 95 PRO A N 1
ATOM 755 C CA . PRO A 1 95 ? -13.541 -3.632 -13.896 1.00 94.50 95 PRO A CA 1
ATOM 756 C C . PRO A 1 95 ? -13.939 -2.696 -12.751 1.00 94.50 95 PRO A C 1
ATOM 758 O O . PRO A 1 95 ? -13.876 -3.068 -11.577 1.00 94.50 95 PRO A O 1
ATOM 761 N N . ARG A 1 96 ? -14.425 -1.494 -13.091 1.00 94.94 96 ARG A N 1
ATOM 762 C CA . ARG A 1 96 ? -14.776 -0.440 -12.119 1.00 94.94 96 ARG A CA 1
ATOM 763 C C . ARG A 1 96 ? -15.688 -0.930 -10.985 1.00 94.94 96 ARG A C 1
ATOM 765 O O . ARG A 1 96 ? -15.464 -0.580 -9.832 1.00 94.94 96 ARG A O 1
ATOM 772 N N . HIS A 1 97 ? -16.672 -1.779 -11.291 1.00 95.12 97 HIS A N 1
ATOM 773 C CA . HIS A 1 97 ? -17.583 -2.331 -10.282 1.00 95.12 97 HIS A CA 1
ATOM 774 C C . HIS A 1 97 ? -16.870 -3.247 -9.267 1.00 95.12 97 HIS A C 1
ATOM 776 O O . HIS A 1 97 ? -17.186 -3.190 -8.082 1.00 95.12 97 HIS A O 1
ATOM 782 N N . ARG A 1 98 ? -15.865 -4.031 -9.691 1.00 95.44 98 ARG A N 1
ATOM 783 C CA . ARG A 1 98 ? -15.035 -4.851 -8.789 1.00 95.44 98 ARG A CA 1
ATOM 784 C C . ARG A 1 98 ? -14.118 -3.983 -7.923 1.00 95.44 98 ARG A C 1
ATOM 786 O O . ARG A 1 98 ? -13.976 -4.263 -6.738 1.00 95.44 98 ARG A O 1
ATOM 793 N N . ARG A 1 99 ? -13.575 -2.888 -8.474 1.00 94.75 99 ARG A N 1
ATOM 794 C CA . ARG A 1 99 ? -12.800 -1.889 -7.708 1.00 94.75 99 ARG A CA 1
ATOM 795 C C . ARG A 1 99 ? -13.646 -1.215 -6.627 1.00 94.75 99 ARG A C 1
ATOM 797 O O . ARG A 1 99 ? -13.249 -1.213 -5.466 1.00 94.75 99 ARG A O 1
ATOM 804 N N . HIS A 1 100 ? -14.855 -0.758 -6.964 1.00 94.31 100 HIS A N 1
ATOM 805 C CA . HIS A 1 100 ? -15.807 -0.240 -5.972 1.00 94.31 100 HIS A CA 1
ATOM 806 C C . HIS A 1 100 ? -16.183 -1.295 -4.909 1.00 94.31 100 HIS A C 1
ATOM 808 O O . HIS A 1 100 ? -16.298 -0.951 -3.733 1.00 94.31 100 HIS A O 1
ATOM 814 N N . ALA A 1 101 ? -16.366 -2.566 -5.292 1.00 95.62 101 ALA A N 1
ATOM 815 C CA . ALA A 1 101 ? -16.700 -3.648 -4.360 1.00 95.62 101 ALA A CA 1
ATOM 816 C C . ALA A 1 101 ? -15.569 -3.930 -3.354 1.00 95.62 101 ALA A C 1
ATOM 818 O O . ALA A 1 101 ? -15.846 -4.059 -2.162 1.00 95.62 101 ALA A O 1
ATOM 819 N N . PHE A 1 102 ? -14.311 -3.949 -3.813 1.00 95.50 102 PHE A N 1
ATOM 820 C CA . PHE A 1 102 ? -13.129 -4.060 -2.952 1.00 95.50 102 PHE A CA 1
ATOM 821 C C . PHE A 1 102 ? -13.042 -2.892 -1.960 1.00 95.50 102 PHE A C 1
ATOM 823 O O . PHE A 1 102 ? -12.992 -3.103 -0.751 1.00 95.50 102 PHE A O 1
ATOM 830 N N . ILE A 1 103 ? -13.118 -1.655 -2.465 1.00 93.69 103 ILE A N 1
ATOM 831 C CA . ILE A 1 103 ? -13.092 -0.430 -1.650 1.00 93.69 103 ILE A CA 1
ATOM 832 C C . ILE A 1 103 ? -14.208 -0.451 -0.592 1.00 93.69 103 ILE A C 1
ATOM 834 O O . ILE A 1 103 ? -13.967 -0.180 0.583 1.00 93.69 103 ILE A O 1
ATOM 838 N N . SER A 1 104 ? -15.419 -0.851 -0.985 1.00 94.19 104 SER A N 1
ATOM 839 C CA . SER A 1 104 ? -16.564 -0.963 -0.074 1.00 94.19 104 SER A CA 1
ATOM 840 C C . SER A 1 104 ? -16.354 -2.027 1.010 1.00 94.19 104 SER A C 1
ATOM 842 O O . SER A 1 104 ? -16.826 -1.857 2.131 1.00 94.19 104 SER A O 1
ATOM 844 N N . ALA A 1 105 ? -15.650 -3.121 0.707 1.00 95.62 105 ALA A N 1
ATOM 845 C CA . ALA A 1 105 ? -15.305 -4.143 1.690 1.00 95.62 105 ALA A CA 1
ATOM 846 C C . ALA A 1 105 ? -14.246 -3.652 2.690 1.00 95.62 105 ALA A C 1
ATOM 848 O O . ALA A 1 105 ? -14.412 -3.867 3.890 1.00 95.62 105 ALA A O 1
ATOM 849 N N . VAL A 1 106 ? -13.230 -2.914 2.224 1.00 94.12 106 VAL A N 1
ATOM 850 C CA . VAL A 1 106 ? -12.241 -2.235 3.084 1.00 94.12 106 VAL A CA 1
ATOM 851 C C . VAL A 1 106 ? -12.937 -1.267 4.050 1.00 94.12 106 VAL A C 1
ATOM 853 O O . VAL A 1 106 ? -12.713 -1.332 5.258 1.00 94.12 106 VAL A O 1
ATOM 856 N N . GLN A 1 107 ? -13.860 -0.434 3.556 1.00 92.38 107 GLN A N 1
ATOM 857 C CA . GLN A 1 107 ? -14.662 0.449 4.412 1.00 92.38 107 GLN A CA 1
ATOM 858 C C . GLN A 1 107 ? -15.513 -0.317 5.434 1.00 92.38 107 GLN A C 1
ATOM 860 O O . GLN A 1 107 ? -15.659 0.132 6.569 1.00 92.38 107 GLN A O 1
ATOM 865 N N . ARG A 1 108 ? -16.073 -1.477 5.060 1.00 95.00 108 ARG A N 1
ATOM 866 C CA . ARG A 1 108 ? -16.838 -2.315 5.995 1.00 95.00 108 ARG A CA 1
ATOM 867 C C . ARG A 1 108 ? -15.954 -2.877 7.110 1.00 95.00 108 ARG A C 1
ATOM 869 O O . ARG A 1 108 ? -16.395 -2.855 8.256 1.00 95.00 108 ARG A O 1
ATOM 876 N N . LEU A 1 109 ? -14.712 -3.279 6.825 1.00 94.12 109 LEU A N 1
ATOM 877 C CA . LEU A 1 109 ? -13.744 -3.644 7.872 1.00 94.12 109 LEU A CA 1
ATOM 878 C C . LEU A 1 109 ? -13.423 -2.462 8.797 1.00 94.12 109 LEU A C 1
ATOM 880 O O . LEU A 1 109 ? -13.454 -2.627 10.012 1.00 94.12 109 LEU A O 1
ATOM 884 N N . ALA A 1 110 ? -13.208 -1.267 8.238 1.00 92.56 110 ALA A N 1
ATOM 885 C CA . ALA A 1 110 ? -12.962 -0.047 9.011 1.00 92.56 110 ALA A CA 1
ATOM 886 C C . ALA A 1 110 ? -14.174 0.410 9.859 1.00 92.56 110 ALA A C 1
ATOM 888 O O . ALA A 1 110 ? -14.014 1.129 10.839 1.00 92.56 110 ALA A O 1
ATOM 889 N N . SER A 1 111 ? -15.394 -0.023 9.514 1.00 93.06 111 SER A N 1
ATOM 890 C CA . SER A 1 111 ? -16.615 0.252 10.293 1.00 93.06 111 SER A CA 1
ATOM 891 C C . SER A 1 111 ? -16.913 -0.760 11.408 1.00 93.06 111 SER A C 1
ATOM 893 O O . SER A 1 111 ? -17.761 -0.499 12.261 1.00 93.06 111 SER A O 1
ATOM 895 N N . LYS A 1 112 ? -16.264 -1.931 11.396 1.00 94.50 112 LYS A N 1
ATOM 896 C CA . LYS A 1 112 ? -16.474 -2.993 12.390 1.00 94.50 112 LYS A CA 1
ATOM 897 C C . LYS A 1 112 ? -15.451 -2.867 13.524 1.00 94.50 112 LYS A C 1
ATOM 899 O O . LYS A 1 112 ? -14.301 -2.563 13.227 1.00 94.50 112 LYS A O 1
ATOM 904 N N . PRO A 1 113 ? -15.818 -3.136 14.791 1.00 95.88 113 PRO A N 1
ATOM 905 C CA . PRO A 1 113 ? -14.898 -3.028 15.925 1.00 95.88 113 PRO A CA 1
ATOM 906 C C . PRO A 1 113 ? -13.749 -4.044 15.842 1.00 95.88 113 PRO A C 1
ATOM 908 O O . PRO A 1 113 ? -13.941 -5.149 15.335 1.00 95.88 113 PRO A O 1
ATOM 911 N N . SER A 1 114 ? -12.581 -3.675 16.376 1.00 96.44 114 SER A N 1
ATOM 912 C CA . SER A 1 114 ? -11.396 -4.539 16.506 1.00 96.44 114 SER A CA 1
ATOM 913 C C . SER A 1 114 ? -11.726 -5.947 17.034 1.00 96.44 114 SER A C 1
ATOM 915 O O . SER A 1 114 ? -12.393 -6.111 18.060 1.00 96.44 114 SER A O 1
ATOM 917 N N . ARG A 1 115 ? -11.191 -6.978 16.367 1.00 95.62 115 ARG A N 1
ATOM 918 C CA . ARG A 1 115 ? -11.174 -8.374 16.843 1.00 95.62 115 ARG A CA 1
ATOM 919 C C . ARG A 1 115 ? -10.172 -8.594 17.969 1.00 95.62 115 ARG A C 1
ATOM 921 O O . ARG A 1 115 ? -10.360 -9.505 18.770 1.00 95.62 115 ARG A O 1
ATOM 928 N N . LEU A 1 116 ? -9.115 -7.788 18.019 1.00 95.81 116 LEU A N 1
ATOM 929 C CA . LEU A 1 116 ? -8.096 -7.839 19.069 1.00 95.81 116 LEU A CA 1
ATOM 930 C C . LEU A 1 116 ? -8.563 -7.186 20.384 1.00 95.81 116 LEU A C 1
ATOM 932 O O . LEU A 1 116 ? -7.835 -7.225 21.373 1.00 95.81 116 LEU A O 1
ATOM 936 N N . GLY A 1 117 ? -9.770 -6.605 20.412 1.00 93.50 117 GLY A N 1
ATOM 937 C CA . GLY A 1 117 ? -10.325 -5.926 21.586 1.00 93.50 117 GLY A CA 1
ATOM 938 C C . GLY A 1 117 ? -9.694 -4.557 21.851 1.00 93.50 117 GLY A C 1
ATOM 939 O O . GLY A 1 117 ? -9.734 -4.069 22.979 1.00 93.50 117 GLY A O 1
ATOM 940 N N . LEU A 1 118 ? -9.086 -3.947 20.831 1.00 93.75 118 LEU A N 1
ATOM 941 C CA . LEU A 1 118 ? -8.449 -2.639 20.928 1.00 93.75 118 LEU A CA 1
ATOM 942 C C . LEU A 1 118 ? -9.520 -1.532 20.986 1.00 93.75 118 LEU A C 1
ATOM 944 O O . LEU A 1 118 ? -10.425 -1.456 20.154 1.00 93.75 118 LEU A O 1
ATOM 948 N N . SER A 1 119 ? -9.440 -0.678 22.007 1.00 92.00 119 SER A N 1
ATOM 949 C CA . SER A 1 119 ? -10.408 0.401 22.229 1.00 92.00 119 SER A CA 1
ATOM 950 C C . SER A 1 119 ? -10.349 1.462 21.130 1.00 92.00 119 SER A C 1
ATOM 952 O O . SER A 1 119 ? -9.271 1.945 20.795 1.00 92.00 119 SER A O 1
ATOM 954 N N . ASN A 1 120 ? -11.520 1.907 20.662 1.00 89.62 120 ASN A N 1
ATOM 955 C CA . ASN A 1 120 ? -11.692 2.960 19.649 1.00 89.62 120 ASN A CA 1
ATOM 956 C C . ASN A 1 120 ? -11.076 2.653 18.267 1.00 89.62 120 ASN A C 1
ATOM 958 O O . ASN A 1 120 ? -10.852 3.576 17.489 1.00 89.62 120 ASN A O 1
ATOM 962 N N . THR A 1 121 ? -10.839 1.380 17.942 1.00 93.19 121 THR A N 1
ATOM 963 C CA . THR A 1 121 ? -10.292 0.953 16.646 1.00 93.19 121 THR A CA 1
ATOM 964 C C . THR A 1 121 ? -11.149 -0.120 15.973 1.00 93.19 121 THR A C 1
ATOM 966 O O . THR A 1 121 ? -12.060 -0.714 16.564 1.00 93.19 121 THR A O 1
ATOM 969 N N . SER A 1 122 ? -10.862 -0.348 14.696 1.00 94.50 122 SER A N 1
ATOM 970 C CA . SER A 1 122 ? -11.610 -1.224 13.803 1.00 94.50 122 SER A CA 1
ATOM 971 C C . SER A 1 122 ? -10.907 -2.551 13.489 1.00 94.50 122 SER A C 1
ATOM 973 O O . SER A 1 122 ? -9.730 -2.747 13.788 1.00 94.50 122 SER A O 1
ATOM 975 N N . MET A 1 123 ? -11.611 -3.457 12.803 1.00 95.31 123 MET A N 1
ATOM 976 C CA . MET A 1 123 ? -11.011 -4.674 12.233 1.00 95.31 123 MET A CA 1
ATOM 977 C C . MET A 1 123 ? -9.950 -4.376 11.170 1.00 95.31 123 MET A C 1
ATOM 979 O O . MET A 1 123 ? -9.112 -5.230 10.898 1.00 95.31 123 MET A O 1
ATOM 983 N N . TYR A 1 124 ? -10.004 -3.203 10.530 1.00 94.62 124 TYR A N 1
ATOM 984 C CA . TYR A 1 124 ? -8.955 -2.759 9.613 1.00 94.62 124 TYR A CA 1
ATOM 985 C C . TYR A 1 124 ? -7.691 -2.377 10.395 1.00 94.62 124 TYR A C 1
ATOM 987 O O . TYR A 1 124 ? -6.591 -2.822 10.071 1.00 94.62 124 TYR A O 1
ATOM 995 N N . ASP A 1 125 ? -7.865 -1.622 11.481 1.00 94.88 125 ASP A N 1
ATOM 996 C CA . ASP A 1 125 ? -6.770 -1.161 12.334 1.00 94.88 125 ASP A CA 1
ATOM 997 C C . ASP A 1 125 ? -6.016 -2.309 13.023 1.00 94.88 125 ASP A C 1
ATOM 999 O O . ASP A 1 125 ? -4.832 -2.160 13.308 1.00 94.88 125 ASP A O 1
ATOM 1003 N N . ASP A 1 126 ? -6.651 -3.468 13.241 1.00 95.94 126 ASP A N 1
ATOM 1004 C CA . ASP A 1 126 ? -5.977 -4.679 13.738 1.00 95.94 126 ASP A CA 1
ATOM 1005 C C . ASP A 1 126 ? -4.775 -5.077 12.860 1.00 95.94 126 ASP A C 1
ATOM 1007 O O . ASP A 1 126 ? -3.742 -5.506 13.379 1.00 95.94 126 ASP A O 1
ATOM 1011 N N . PHE A 1 127 ? -4.875 -4.909 11.535 1.00 95.56 127 PHE A N 1
ATOM 1012 C CA . PHE A 1 127 ? -3.7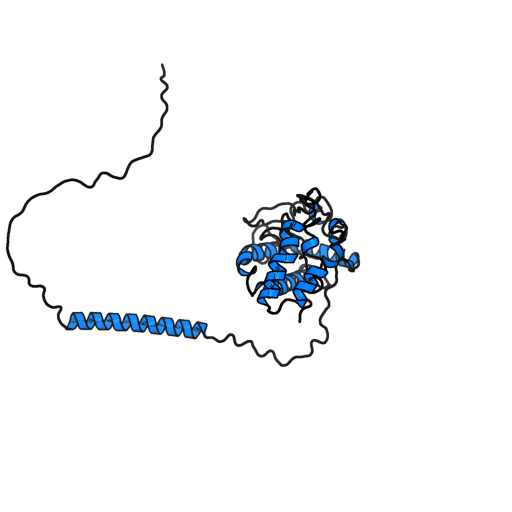89 -5.217 10.600 1.00 95.56 127 PHE A CA 1
ATOM 1013 C C . PHE A 1 127 ? -2.637 -4.217 10.735 1.00 95.56 127 PHE A C 1
ATOM 1015 O O . PHE A 1 127 ? -1.476 -4.627 10.801 1.00 95.56 127 PHE A O 1
ATOM 1022 N N . VAL A 1 128 ? -2.950 -2.921 10.844 1.00 95.31 128 VAL A N 1
ATOM 1023 C CA . VAL A 1 128 ? -1.958 -1.860 11.083 1.00 95.31 128 VAL A CA 1
ATOM 1024 C C . VAL A 1 128 ? -1.268 -2.073 12.433 1.00 95.31 128 VAL A C 1
ATOM 1026 O O . VAL A 1 128 ? -0.041 -2.054 12.526 1.00 95.31 128 VAL A O 1
ATOM 1029 N N . TYR A 1 129 ? -2.045 -2.361 13.480 1.00 95.62 129 TYR A N 1
ATOM 1030 C CA . TYR A 1 129 ? -1.541 -2.641 14.818 1.00 95.62 129 TYR A CA 1
ATOM 1031 C C . TYR A 1 129 ? -0.592 -3.842 14.818 1.00 95.62 129 TYR A C 1
ATOM 1033 O O . TYR A 1 129 ? 0.544 -3.717 15.268 1.00 95.62 129 TYR A O 1
ATOM 1041 N N . VAL A 1 130 ? -1.003 -4.994 14.275 1.00 95.75 130 VAL A N 1
ATOM 1042 C CA . VAL A 1 130 ? -0.138 -6.184 14.225 1.00 95.75 130 VAL A CA 1
ATOM 1043 C C . VAL A 1 130 ? 1.154 -5.879 13.473 1.00 95.75 130 VAL A C 1
ATOM 1045 O O . VAL A 1 130 ? 2.227 -6.186 13.989 1.00 95.75 130 VAL A O 1
ATOM 1048 N N . HIS A 1 131 ? 1.073 -5.219 12.314 1.00 95.62 131 HIS A N 1
ATOM 1049 C CA . HIS A 1 131 ? 2.247 -4.848 11.527 1.00 95.62 131 HIS A CA 1
ATOM 1050 C C . HIS A 1 131 ? 3.209 -3.940 12.311 1.00 95.62 131 HIS A C 1
ATOM 1052 O O . HIS A 1 131 ? 4.386 -4.277 12.430 1.00 95.62 131 HIS A O 1
ATOM 1058 N N . THR A 1 132 ? 2.720 -2.868 12.951 1.00 94.88 132 THR A N 1
ATOM 1059 C CA . THR A 1 132 ? 3.567 -1.990 13.790 1.00 94.88 132 THR A CA 1
ATOM 1060 C C . THR A 1 132 ? 4.227 -2.731 14.960 1.00 94.88 132 THR A C 1
ATOM 1062 O O . THR A 1 132 ? 5.342 -2.385 15.348 1.00 94.88 132 THR A O 1
ATOM 1065 N N . LYS A 1 133 ? 3.592 -3.777 15.513 1.00 95.75 133 LYS A N 1
ATOM 1066 C CA . LYS A 1 133 ? 4.164 -4.587 16.605 1.00 95.75 133 LYS A CA 1
ATOM 1067 C C . LYS A 1 133 ? 5.205 -5.615 16.167 1.00 95.75 133 LYS A C 1
ATOM 1069 O O . LYS A 1 133 ? 6.017 -6.001 17.008 1.00 95.75 133 LYS A O 1
ATOM 1074 N N . VAL A 1 134 ? 5.192 -6.061 14.908 1.00 95.44 134 VAL A N 1
ATOM 1075 C CA . VAL A 1 134 ? 6.116 -7.102 14.409 1.00 95.44 134 VAL A CA 1
ATOM 1076 C C . VAL A 1 134 ? 7.061 -6.631 13.300 1.00 95.44 134 VAL A C 1
ATOM 1078 O O . VAL A 1 134 ? 7.835 -7.439 12.790 1.00 95.44 134 VAL A O 1
ATOM 1081 N N . VAL A 1 135 ? 7.025 -5.344 12.927 1.00 93.69 135 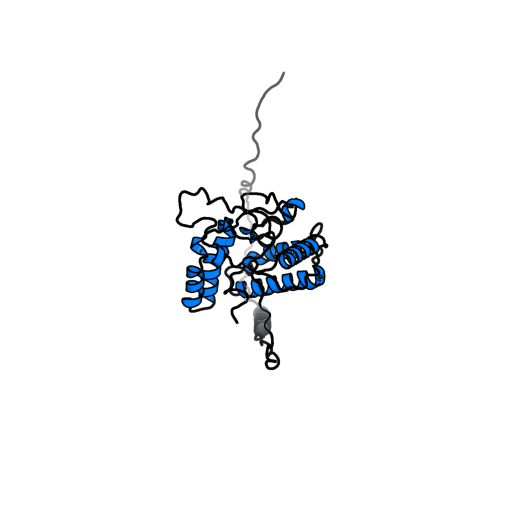VAL A N 1
ATOM 1082 C CA . VAL A 1 135 ? 7.763 -4.770 11.785 1.00 93.69 135 VAL A CA 1
ATOM 1083 C C . VAL A 1 135 ? 9.241 -5.179 11.762 1.00 93.69 135 VAL A C 1
ATOM 1085 O O . VAL A 1 135 ? 9.727 -5.640 10.730 1.00 93.69 135 VAL A O 1
ATOM 1088 N N . TRP A 1 136 ? 9.921 -5.114 12.911 1.00 94.06 136 TRP A N 1
ATOM 1089 C CA . TRP A 1 136 ? 11.346 -5.426 13.067 1.00 94.06 136 TRP A CA 1
ATOM 1090 C C . TRP A 1 136 ? 11.670 -6.915 12.935 1.00 94.06 136 TRP A C 1
ATOM 1092 O O . TRP A 1 136 ? 12.797 -7.268 12.620 1.00 94.06 136 TRP A O 1
ATOM 1102 N N . GLN A 1 137 ? 10.698 -7.794 13.174 1.00 96.06 137 GLN A N 1
ATOM 1103 C CA . GLN A 1 137 ? 10.835 -9.242 13.052 1.00 96.06 137 GLN A CA 1
ATOM 1104 C C . GLN A 1 137 ? 10.498 -9.732 11.635 1.00 96.06 137 GLN A C 1
ATOM 1106 O O . GLN A 1 137 ? 10.945 -10.811 11.238 1.00 96.06 137 GLN A O 1
ATOM 1111 N N . VAL A 1 138 ? 9.710 -8.958 10.877 1.00 94.62 138 VAL A N 1
ATOM 1112 C CA . VAL A 1 138 ? 9.176 -9.352 9.560 1.00 94.62 138 VAL A CA 1
ATOM 1113 C C . VAL A 1 138 ? 9.782 -8.598 8.376 1.00 94.62 138 VAL A C 1
ATOM 1115 O O . VAL A 1 138 ? 9.470 -8.948 7.247 1.00 94.62 138 VAL A O 1
ATOM 1118 N N . HIS A 1 139 ? 10.680 -7.637 8.599 1.00 95.44 139 HIS A N 1
ATOM 1119 C CA . HIS A 1 139 ? 11.489 -6.997 7.551 1.00 95.44 139 HIS A CA 1
ATOM 1120 C C . HIS A 1 139 ? 12.961 -7.390 7.674 1.00 95.44 139 HIS A C 1
ATOM 1122 O O . HIS A 1 139 ? 13.439 -7.728 8.751 1.00 95.44 139 HIS A O 1
ATOM 1128 N N . HIS A 1 140 ? 13.688 -7.392 6.560 1.00 93.50 140 HIS A N 1
ATOM 1129 C CA . HIS A 1 140 ? 15.106 -7.748 6.420 1.00 93.50 140 HIS A CA 1
ATOM 1130 C C . HIS A 1 140 ? 15.496 -9.169 6.909 1.00 93.50 140 HIS A C 1
ATOM 1132 O O . HIS A 1 140 ? 16.665 -9.572 6.824 1.00 93.50 140 HIS A O 1
ATOM 1138 N N . HIS A 1 141 ? 14.517 -9.975 7.329 1.00 94.81 141 HIS A N 1
ATOM 1139 C CA . HIS A 1 141 ? 14.650 -11.344 7.827 1.00 94.81 141 HIS A CA 1
ATOM 1140 C C . HIS A 1 141 ? 14.115 -12.385 6.830 1.00 94.81 141 HIS A C 1
ATOM 1142 O O . HIS A 1 141 ? 13.360 -12.083 5.910 1.00 94.81 141 HIS A O 1
ATOM 1148 N N . ALA A 1 142 ? 14.488 -13.657 7.017 1.00 95.00 142 ALA A N 1
ATOM 1149 C CA . ALA A 1 142 ? 14.072 -14.743 6.121 1.00 95.00 142 ALA A CA 1
ATOM 1150 C C . ALA A 1 142 ? 12.544 -14.946 6.062 1.00 95.00 142 ALA A C 1
ATOM 1152 O O . ALA A 1 142 ? 12.033 -15.400 5.041 1.00 95.00 142 ALA A O 1
ATOM 1153 N N . ILE A 1 143 ? 11.819 -14.582 7.125 1.00 95.50 143 ILE A N 1
ATOM 1154 C CA . ILE A 1 143 ? 10.361 -14.724 7.220 1.00 95.50 143 ILE A CA 1
ATOM 1155 C C . ILE A 1 143 ? 9.582 -13.665 6.423 1.00 95.50 143 ILE A C 1
ATOM 1157 O O . ILE A 1 143 ? 8.384 -13.830 6.245 1.00 95.50 143 ILE A O 1
ATOM 1161 N N . SER A 1 144 ? 10.234 -12.611 5.921 1.00 93.31 144 SER A N 1
ATOM 1162 C CA . SER A 1 144 ? 9.566 -11.436 5.346 1.00 93.31 144 SER A CA 1
ATOM 1163 C C . SER A 1 144 ? 8.561 -11.752 4.237 1.00 93.31 144 SER A C 1
ATOM 1165 O O . SER A 1 144 ? 7.370 -11.475 4.389 1.00 93.31 144 SER A O 1
ATOM 1167 N N . LEU A 1 145 ? 8.993 -12.382 3.139 1.00 93.12 145 LEU A N 1
ATOM 1168 C CA . LEU A 1 145 ? 8.092 -12.656 2.014 1.00 93.12 145 LEU A CA 1
ATOM 1169 C C . LEU A 1 145 ? 6.978 -13.663 2.395 1.00 93.12 145 LEU A C 1
ATOM 1171 O O . LEU A 1 145 ? 5.819 -13.397 2.069 1.00 93.12 145 LEU A O 1
ATOM 1175 N N . PRO A 1 146 ? 7.254 -14.762 3.139 1.00 95.06 146 PRO A N 1
ATOM 1176 C CA . PRO A 1 146 ? 6.214 -15.628 3.701 1.00 95.06 146 PRO A CA 1
ATOM 1177 C C . PRO A 1 146 ? 5.219 -14.907 4.620 1.00 95.06 146 PRO A C 1
ATOM 1179 O O . PRO A 1 146 ? 4.014 -15.129 4.493 1.00 95.06 146 PRO A O 1
ATOM 1182 N N . PHE A 1 147 ? 5.697 -14.033 5.514 1.00 95.31 147 PHE A N 1
ATOM 1183 C CA . PHE A 1 147 ? 4.849 -13.261 6.422 1.00 95.31 147 PHE A CA 1
ATOM 1184 C C . PHE A 1 147 ? 3.913 -12.355 5.632 1.00 95.31 147 PHE A C 1
ATOM 1186 O O . PHE A 1 147 ? 2.703 -12.446 5.811 1.00 95.31 147 PHE A O 1
ATOM 1193 N N . HIS A 1 148 ? 4.436 -11.552 4.703 1.00 94.75 148 HIS A N 1
ATOM 1194 C CA . HIS A 1 148 ? 3.616 -10.647 3.900 1.00 94.75 148 HIS A CA 1
ATOM 1195 C C . HIS A 1 148 ? 2.638 -11.408 2.985 1.00 94.75 148 HIS A C 1
ATOM 1197 O O . HIS A 1 148 ? 1.474 -11.018 2.882 1.00 94.75 148 HIS A O 1
ATOM 1203 N N . ARG A 1 149 ? 3.036 -12.551 2.401 1.00 93.31 149 ARG A N 1
ATOM 1204 C CA . ARG A 1 149 ? 2.127 -13.433 1.638 1.00 93.31 149 ARG A CA 1
ATOM 1205 C C . ARG A 1 149 ? 0.961 -13.932 2.501 1.00 93.31 149 ARG A C 1
ATOM 1207 O O . ARG A 1 149 ? -0.182 -13.919 2.038 1.00 93.31 149 ARG A O 1
ATOM 1214 N N . TYR A 1 150 ? 1.228 -14.328 3.748 1.00 94.38 150 TYR A N 1
ATOM 1215 C CA . TYR A 1 150 ? 0.205 -14.794 4.689 1.00 94.38 150 TYR A CA 1
ATOM 1216 C C . TYR A 1 150 ? -0.648 -13.650 5.263 1.00 94.38 150 TYR A C 1
ATOM 1218 O O . TYR A 1 150 ? -1.865 -13.779 5.342 1.00 94.38 150 TYR A O 1
ATOM 1226 N N . PHE A 1 151 ? -0.050 -12.497 5.568 1.00 94.75 151 PHE A N 1
ATOM 1227 C CA . PHE A 1 151 ? -0.732 -11.282 6.024 1.00 94.75 151 PHE A CA 1
ATOM 1228 C C . PHE A 1 151 ? -1.759 -10.793 4.992 1.00 94.75 151 PHE A C 1
ATOM 1230 O O . PHE A 1 151 ? -2.926 -10.583 5.324 1.00 94.75 151 PHE A O 1
ATOM 1237 N N . VAL A 1 152 ? -1.366 -10.728 3.712 1.00 93.69 152 VAL A N 1
ATOM 1238 C CA . VAL A 1 152 ? -2.275 -10.413 2.596 1.00 93.69 152 VAL A CA 1
ATOM 1239 C C . VAL A 1 152 ? -3.394 -11.455 2.471 1.00 93.69 152 VAL A C 1
ATOM 1241 O O . VAL A 1 152 ? -4.529 -11.095 2.172 1.00 93.69 152 VAL A O 1
ATOM 1244 N N . HIS A 1 153 ? -3.111 -12.740 2.710 1.00 93.44 153 HIS A N 1
ATOM 1245 C CA . HIS A 1 153 ? -4.134 -13.790 2.693 1.00 93.44 153 HIS A CA 1
ATOM 1246 C C . HIS A 1 153 ? -5.122 -13.680 3.871 1.00 93.44 153 HIS A C 1
ATOM 1248 O O . HIS A 1 153 ? -6.324 -13.814 3.663 1.00 93.44 153 HIS A O 1
ATOM 1254 N N . ILE A 1 154 ? -4.670 -13.353 5.086 1.00 95.38 154 ILE A N 1
ATOM 1255 C CA . ILE A 1 154 ? -5.578 -13.080 6.214 1.00 95.38 154 ILE A CA 1
ATOM 1256 C C . ILE A 1 154 ? -6.439 -11.841 5.919 1.00 95.38 154 ILE A C 1
ATOM 1258 O O . ILE A 1 154 ? -7.635 -11.849 6.208 1.00 95.38 154 ILE A O 1
ATOM 1262 N N . PHE A 1 155 ? -5.874 -10.799 5.300 1.00 95.38 155 PHE A N 1
ATOM 1263 C CA . PHE A 1 155 ? -6.641 -9.614 4.904 1.00 95.38 155 PHE A CA 1
ATOM 1264 C C . PHE A 1 155 ? -7.680 -9.940 3.813 1.00 95.38 155 PHE A C 1
ATOM 1266 O O . PHE A 1 155 ? -8.824 -9.506 3.904 1.00 95.38 155 PHE A O 1
ATOM 1273 N N . GLU A 1 156 ? -7.337 -10.790 2.840 1.00 95.19 156 GLU A N 1
ATOM 1274 C CA . GLU A 1 156 ? -8.266 -11.355 1.846 1.00 95.19 156 GLU A CA 1
ATOM 1275 C C . GLU A 1 156 ? -9.416 -12.128 2.513 1.00 95.19 156 GLU A C 1
ATOM 1277 O O . GLU A 1 156 ? -10.581 -11.889 2.197 1.00 95.19 156 GLU A O 1
ATOM 1282 N N . GLN A 1 157 ? -9.111 -12.978 3.499 1.00 96.06 157 GLN A N 1
ATOM 1283 C CA . GLN A 1 157 ? -10.119 -13.699 4.281 1.00 96.06 157 GLN A CA 1
ATOM 1284 C C . GLN A 1 157 ? -11.004 -12.764 5.116 1.00 96.06 157 GLN A C 1
ATOM 1286 O O . GLN A 1 157 ? -12.209 -12.992 5.204 1.00 96.06 157 GLN A O 1
ATOM 1291 N N . ALA A 1 158 ? -10.461 -11.693 5.700 1.00 96.31 158 ALA A N 1
ATOM 1292 C CA . ALA A 1 158 ? -11.266 -10.688 6.393 1.00 96.31 158 ALA A CA 1
ATOM 1293 C C . ALA A 1 158 ? -12.186 -9.939 5.414 1.00 96.31 158 ALA A C 1
ATOM 1295 O O . ALA A 1 158 ? -13.379 -9.794 5.677 1.00 96.31 158 ALA A O 1
ATOM 1296 N N . LEU A 1 159 ? -11.682 -9.523 4.248 1.00 95.94 159 LEU A N 1
ATOM 1297 C CA . LEU A 1 159 ? -12.499 -8.882 3.213 1.00 95.94 159 LEU A CA 1
ATOM 1298 C C . LEU A 1 159 ? -13.639 -9.786 2.736 1.00 95.94 159 LEU A C 1
ATOM 1300 O O . LEU A 1 159 ? -14.736 -9.284 2.517 1.00 95.94 159 LEU A O 1
ATOM 1304 N N . GLN A 1 160 ? -13.412 -11.093 2.609 1.00 96.56 160 GLN A N 1
ATOM 1305 C CA . GLN A 1 160 ? -14.446 -12.054 2.221 1.00 96.56 160 GLN A CA 1
ATOM 1306 C C . GLN A 1 160 ? -15.464 -12.280 3.350 1.00 96.56 160 GLN A C 1
ATOM 1308 O O . GLN A 1 160 ? -16.642 -11.952 3.198 1.00 96.56 160 GLN A O 1
ATOM 1313 N N . ASN A 1 161 ? -15.005 -12.761 4.507 1.00 97.38 161 ASN A N 1
ATOM 1314 C CA . ASN A 1 161 ? -15.867 -13.209 5.606 1.00 97.38 161 ASN A CA 1
ATOM 1315 C C . ASN A 1 161 ? -16.557 -12.054 6.354 1.00 97.38 161 ASN A C 1
ATOM 1317 O O . ASN A 1 161 ? -17.691 -12.190 6.809 1.00 97.38 161 ASN A O 1
ATOM 1321 N N . ASP A 1 162 ? -15.891 -10.903 6.475 1.00 96.69 162 ASP A N 1
ATOM 1322 C CA . ASP A 1 162 ? -16.372 -9.759 7.255 1.00 96.69 162 ASP A CA 1
ATOM 1323 C C . ASP A 1 162 ? -16.652 -8.526 6.403 1.00 96.69 162 ASP A C 1
ATOM 1325 O O . ASP A 1 162 ? -17.591 -7.781 6.697 1.00 96.69 162 ASP A O 1
ATOM 1329 N N . GLY A 1 163 ? -15.850 -8.313 5.364 1.00 95.31 163 GLY A N 1
ATOM 1330 C CA . GLY A 1 163 ? -16.041 -7.256 4.382 1.00 95.31 163 GLY A CA 1
ATOM 1331 C C . GLY A 1 163 ? -17.073 -7.601 3.305 1.00 95.31 163 GLY A C 1
ATOM 1332 O O . GLY A 1 163 ? -17.443 -6.703 2.554 1.00 95.31 163 GLY A O 1
ATOM 1333 N N . GLY A 1 164 ? -17.567 -8.842 3.204 1.00 96.62 164 GLY A N 1
ATOM 1334 C CA . GLY A 1 164 ? -18.543 -9.250 2.183 1.00 96.62 164 GLY A CA 1
ATOM 1335 C C . GLY A 1 164 ? -18.056 -9.040 0.742 1.00 96.62 164 GLY A C 1
ATOM 1336 O O . GLY A 1 164 ? -18.832 -8.622 -0.116 1.00 96.62 164 GLY A O 1
ATOM 1337 N N . TYR A 1 165 ? -16.758 -9.220 0.496 1.00 96.50 165 TYR A N 1
ATOM 1338 C CA . TYR A 1 165 ? -16.149 -9.188 -0.831 1.00 96.50 165 TYR A CA 1
ATOM 1339 C C . TYR A 1 165 ? -16.214 -10.579 -1.467 1.00 96.50 165 TYR A C 1
ATOM 1341 O O . TYR A 1 165 ? -15.837 -11.562 -0.844 1.00 96.50 165 TYR A O 1
ATOM 1349 N N . ASP A 1 166 ? -16.661 -10.670 -2.716 1.00 94.62 166 ASP A N 1
ATOM 1350 C CA . ASP A 1 166 ? -16.784 -11.934 -3.456 1.00 94.62 166 ASP A CA 1
ATOM 1351 C C . ASP A 1 166 ? -15.577 -12.219 -4.374 1.00 94.62 166 ASP A C 1
ATOM 1353 O O . ASP A 1 166 ? -15.572 -13.191 -5.127 1.00 94.62 166 ASP A O 1
ATOM 1357 N N . GLY A 1 167 ? -14.564 -11.347 -4.349 1.00 91.62 167 GLY A N 1
ATOM 1358 C CA . GLY A 1 167 ? -13.369 -11.442 -5.181 1.00 91.62 167 GLY A CA 1
ATOM 1359 C C . GLY A 1 167 ? -12.122 -11.930 -4.441 1.00 91.62 167 GLY A C 1
ATOM 1360 O O . GLY A 1 167 ? -12.111 -12.165 -3.233 1.00 91.62 167 GLY A O 1
ATOM 1361 N N . LEU A 1 168 ? -11.032 -12.027 -5.201 1.00 92.19 168 LEU A N 1
ATOM 1362 C CA . LEU A 1 168 ? -9.671 -12.217 -4.694 1.00 92.19 168 LEU A CA 1
ATOM 1363 C C . LEU A 1 168 ? -9.001 -10.860 -4.462 1.00 92.19 168 LEU A C 1
ATOM 1365 O O . LEU A 1 168 ? -9.372 -9.868 -5.103 1.00 92.19 168 LEU A O 1
ATOM 1369 N N . MET A 1 169 ? -7.987 -10.828 -3.596 1.00 91.50 169 MET A N 1
ATOM 1370 C CA . MET A 1 169 ? -7.171 -9.641 -3.354 1.00 91.50 169 MET A CA 1
ATOM 1371 C C . MET A 1 169 ? -6.591 -9.118 -4.678 1.00 91.50 169 MET A C 1
ATOM 1373 O O . MET A 1 169 ? -5.850 -9.852 -5.340 1.00 91.50 169 MET A O 1
ATOM 1377 N N . PRO A 1 170 ? -6.901 -7.881 -5.096 1.00 93.12 170 PRO A N 1
ATOM 1378 C CA . PRO A 1 170 ? -6.284 -7.289 -6.267 1.00 93.12 170 PRO A CA 1
ATOM 1379 C C . PRO A 1 170 ? -4.836 -6.877 -5.974 1.00 93.12 170 PRO A C 1
ATOM 1381 O O . PRO A 1 170 ? -4.452 -6.687 -4.822 1.00 93.12 170 PRO A O 1
ATOM 1384 N N . TYR A 1 171 ? -4.037 -6.699 -7.024 1.00 91.75 171 TYR A N 1
ATOM 1385 C CA . TYR A 1 171 ? -2.663 -6.205 -6.920 1.00 91.75 171 TYR A CA 1
ATOM 1386 C C . TYR A 1 171 ? -2.441 -4.975 -7.805 1.00 91.75 171 TYR A C 1
ATOM 1388 O O . TYR A 1 171 ? -3.008 -4.879 -8.896 1.00 91.75 171 TYR A O 1
ATOM 1396 N N . TRP A 1 172 ? -1.602 -4.040 -7.359 1.00 92.88 172 TRP A N 1
ATOM 1397 C CA . TRP A 1 172 ? -1.144 -2.927 -8.192 1.00 92.88 172 TRP A CA 1
ATOM 1398 C C . TRP A 1 172 ? 0.156 -3.297 -8.902 1.00 92.88 172 TRP A C 1
ATOM 1400 O O . TRP A 1 172 ? 1.187 -3.463 -8.250 1.00 92.88 172 TRP A O 1
ATOM 1410 N N . ASP A 1 173 ? 0.110 -3.395 -10.232 1.00 91.06 173 ASP A N 1
ATOM 1411 C CA . ASP A 1 173 ? 1.306 -3.645 -11.035 1.00 91.06 173 ASP A CA 1
ATOM 1412 C C . ASP A 1 173 ? 2.087 -2.356 -11.291 1.00 91.06 173 ASP A C 1
ATOM 1414 O O . ASP A 1 173 ? 2.096 -1.829 -12.402 1.00 91.06 173 ASP A O 1
ATOM 1418 N N . TRP A 1 174 ? 2.762 -1.860 -10.258 1.00 91.00 174 TRP A N 1
ATOM 1419 C CA . TRP A 1 174 ? 3.584 -0.655 -10.349 1.00 91.00 174 TRP A CA 1
ATOM 1420 C C . TRP A 1 174 ? 4.599 -0.709 -11.501 1.00 91.00 174 TRP A C 1
ATOM 1422 O O . TRP A 1 174 ? 4.874 0.318 -12.107 1.00 91.00 174 TRP A O 1
ATOM 1432 N N . THR A 1 175 ? 5.074 -1.890 -11.918 1.00 92.81 175 THR A N 1
ATOM 1433 C CA . THR A 1 175 ? 5.980 -2.002 -13.076 1.00 92.81 175 THR A CA 1
ATOM 1434 C C . THR A 1 175 ? 5.370 -1.504 -14.394 1.00 92.81 175 THR A C 1
ATOM 1436 O O . THR A 1 175 ? 6.111 -1.052 -15.261 1.00 92.81 175 THR A O 1
ATOM 1439 N N . GLN A 1 176 ? 4.041 -1.542 -14.561 1.00 92.31 176 GLN A N 1
ATOM 1440 C CA . GLN A 1 176 ? 3.369 -0.989 -15.747 1.00 92.31 176 GLN A CA 1
ATOM 1441 C C . GLN A 1 176 ? 3.272 0.540 -15.708 1.00 92.31 176 GLN A C 1
ATOM 1443 O O . GLN A 1 176 ? 3.254 1.173 -16.759 1.00 92.31 176 GLN A O 1
ATOM 1448 N N . ASP A 1 177 ? 3.255 1.124 -14.510 1.00 93.25 177 ASP A N 1
ATOM 1449 C CA . ASP A 1 177 ? 3.069 2.559 -14.302 1.00 93.25 177 ASP A CA 1
ATOM 1450 C C . ASP A 1 177 ? 4.414 3.300 -14.112 1.00 93.25 177 ASP A C 1
ATOM 1452 O O . ASP A 1 177 ? 4.435 4.506 -13.895 1.00 93.25 177 ASP A O 1
ATOM 1456 N N . SER A 1 178 ? 5.569 2.623 -14.218 1.00 93.06 178 SER A N 1
ATOM 1457 C CA . SER A 1 178 ? 6.881 3.221 -13.897 1.00 93.06 178 SER A CA 1
ATOM 1458 C C . SER A 1 178 ? 7.355 4.319 -14.856 1.00 93.06 178 SER A C 1
ATOM 1460 O O . SER A 1 178 ? 8.312 5.022 -14.542 1.00 93.06 178 SER A O 1
ATOM 1462 N N . SER A 1 179 ? 6.729 4.476 -16.025 1.00 93.25 179 SER A N 1
ATOM 1463 C CA . SER A 1 179 ? 6.982 5.616 -16.920 1.00 93.25 179 SER A CA 1
ATOM 1464 C C . SER A 1 179 ? 6.218 6.881 -16.519 1.00 93.25 179 SER A C 1
ATOM 1466 O O . SER A 1 179 ? 6.676 7.973 -16.832 1.00 93.25 179 SER A O 1
ATOM 1468 N N . ASP A 1 180 ? 5.072 6.735 -15.846 1.00 93.12 180 ASP A N 1
ATOM 1469 C CA . ASP A 1 180 ? 4.253 7.838 -15.329 1.00 93.12 180 ASP A CA 1
ATOM 1470 C C . ASP A 1 180 ? 3.483 7.375 -14.069 1.00 93.12 180 ASP A C 1
ATOM 1472 O O . ASP A 1 180 ? 2.310 6.992 -14.143 1.00 93.12 180 ASP A O 1
ATOM 1476 N N . PRO A 1 181 ? 4.147 7.374 -12.896 1.00 93.00 181 PRO A N 1
ATOM 1477 C CA . PRO A 1 181 ? 3.565 6.904 -11.638 1.00 93.00 181 PRO A CA 1
ATOM 1478 C C . PRO A 1 181 ? 2.266 7.612 -11.261 1.00 93.00 181 PRO A C 1
ATOM 1480 O O . PRO A 1 181 ? 1.373 7.004 -10.669 1.00 93.00 181 PRO A O 1
ATOM 1483 N N . LEU A 1 182 ? 2.190 8.912 -11.560 1.00 92.88 182 LEU A N 1
ATOM 1484 C CA . LEU A 1 182 ? 1.131 9.809 -11.105 1.00 92.88 182 LEU A CA 1
ATOM 1485 C C . LEU A 1 182 ? -0.141 9.655 -11.946 1.00 92.88 182 LEU A C 1
ATOM 1487 O O . LEU A 1 182 ? -1.231 9.915 -11.440 1.00 92.88 182 LEU A O 1
ATOM 1491 N N . ALA A 1 183 ? -0.025 9.164 -13.183 1.00 93.31 183 ALA A N 1
ATOM 1492 C CA . ALA A 1 183 ? -1.165 8.799 -14.021 1.00 93.31 183 ALA A CA 1
ATOM 1493 C C . ALA A 1 183 ? -1.798 7.435 -13.671 1.00 93.31 183 ALA A C 1
ATOM 1495 O O . ALA A 1 183 ? -2.820 7.069 -14.262 1.00 93.31 183 ALA A O 1
ATOM 1496 N N . SER A 1 184 ? -1.234 6.667 -12.726 1.00 93.94 184 SER A N 1
ATOM 1497 C CA . SER A 1 184 ? -1.772 5.349 -12.369 1.00 93.94 184 SER A CA 1
ATOM 1498 C C . SER A 1 184 ? -3.219 5.416 -11.865 1.00 93.94 184 SER A C 1
ATOM 1500 O O . SER A 1 184 ? -3.584 6.220 -11.007 1.00 93.94 184 SER A O 1
ATOM 1502 N N . ILE A 1 185 ? -4.049 4.478 -12.327 1.00 93.94 185 ILE A N 1
ATOM 1503 C CA . ILE A 1 185 ? -5.467 4.379 -11.951 1.00 93.94 185 ILE A CA 1
ATOM 1504 C C . ILE A 1 185 ? -5.695 3.947 -10.487 1.00 93.94 185 ILE A C 1
ATOM 1506 O O . ILE A 1 185 ? -6.836 3.919 -10.016 1.00 93.94 185 ILE A O 1
ATOM 1510 N N . VAL A 1 186 ? -4.633 3.628 -9.734 1.00 93.38 186 VAL A N 1
ATOM 1511 C CA . VAL A 1 186 ? -4.719 3.527 -8.265 1.00 93.38 186 VAL A CA 1
ATOM 1512 C C . VAL A 1 186 ? -4.996 4.885 -7.615 1.00 93.38 186 VAL A C 1
ATOM 1514 O O . VAL A 1 186 ? -5.575 4.908 -6.534 1.00 93.38 186 VAL A O 1
ATOM 1517 N N . TRP A 1 187 ? -4.688 6.000 -8.286 1.00 93.44 187 TRP A N 1
ATOM 1518 C CA . TRP A 1 187 ? -4.952 7.361 -7.808 1.00 93.44 187 TRP A CA 1
ATOM 1519 C C . TRP A 1 187 ? -6.326 7.917 -8.212 1.00 93.44 187 TRP A C 1
ATOM 1521 O O . TRP A 1 187 ? -6.639 9.064 -7.905 1.00 93.44 187 TRP A O 1
ATOM 1531 N N . ASP A 1 188 ? -7.167 7.133 -8.898 1.00 92.56 188 ASP A N 1
ATOM 1532 C CA . ASP A 1 188 ? -8.507 7.590 -9.284 1.00 92.56 188 ASP A CA 1
ATOM 1533 C C . ASP A 1 188 ? -9.370 7.882 -8.030 1.00 92.56 188 ASP A C 1
ATOM 1535 O O . ASP A 1 188 ? -9.505 7.013 -7.161 1.00 92.56 188 ASP A O 1
ATOM 1539 N N . PRO A 1 189 ? -10.011 9.061 -7.911 1.00 90.69 189 PRO A N 1
ATOM 1540 C CA . PRO A 1 189 ? -10.807 9.392 -6.726 1.00 90.69 189 PRO A CA 1
ATOM 1541 C C . PRO A 1 189 ? -12.040 8.499 -6.508 1.00 90.69 189 PRO A C 1
ATOM 1543 O O . PRO A 1 189 ? -12.541 8.378 -5.392 1.00 90.69 189 PRO A O 1
ATOM 1546 N N . TRP A 1 190 ? -12.580 7.868 -7.550 1.00 86.25 190 TRP A N 1
ATOM 1547 C CA . TRP A 1 190 ? -13.860 7.154 -7.477 1.00 86.25 190 TRP A CA 1
ATOM 1548 C C . TRP A 1 190 ? -13.702 5.635 -7.436 1.00 86.25 190 TRP A C 1
ATOM 1550 O O . TRP A 1 190 ? -14.480 4.948 -6.777 1.00 86.25 190 TRP A O 1
ATOM 1560 N N . ALA A 1 191 ? -12.714 5.124 -8.161 1.00 89.25 191 ALA A N 1
ATOM 1561 C CA . ALA A 1 191 ? -12.417 3.718 -8.386 1.00 89.25 191 ALA A CA 1
ATOM 1562 C C . ALA A 1 191 ? -10.930 3.393 -8.158 1.00 89.25 191 ALA A C 1
ATOM 1564 O O . ALA A 1 191 ? -10.433 2.392 -8.679 1.00 89.25 191 ALA A O 1
ATOM 1565 N N . GLY A 1 192 ? -10.242 4.240 -7.400 1.00 91.06 192 GLY A N 1
ATOM 1566 C CA . GLY A 1 192 ? -8.909 4.071 -6.836 1.00 91.06 192 GLY A CA 1
ATOM 1567 C C . GLY A 1 192 ? -8.927 4.450 -5.352 1.00 91.06 192 GLY A C 1
ATOM 1568 O O . GLY A 1 192 ? -9.957 4.363 -4.679 1.00 91.06 192 GLY A O 1
ATOM 1569 N N . PHE A 1 193 ? -7.782 4.880 -4.842 1.00 92.06 193 PHE A N 1
ATOM 1570 C CA . PHE A 1 193 ? -7.528 5.145 -3.428 1.00 92.06 193 PHE A CA 1
ATOM 1571 C C . PHE A 1 193 ? -7.400 6.649 -3.134 1.00 92.06 193 PHE A C 1
ATOM 1573 O O . PHE A 1 193 ? -6.738 7.041 -2.174 1.00 92.06 193 PHE A O 1
ATOM 1580 N N . GLY A 1 194 ? -8.014 7.498 -3.966 1.00 92.12 194 GLY A N 1
ATOM 1581 C CA . GLY A 1 194 ? -7.829 8.954 -3.943 1.00 92.12 194 GLY A CA 1
ATOM 1582 C C . GLY A 1 194 ? -6.518 9.393 -4.598 1.00 92.12 194 GLY A C 1
ATOM 1583 O O . GLY A 1 194 ? -5.625 8.567 -4.795 1.00 92.12 194 GLY A O 1
ATOM 1584 N N . SER A 1 195 ? -6.395 10.678 -4.916 1.00 91.19 195 SER A N 1
ATOM 1585 C CA . SER A 1 195 ? -5.277 11.247 -5.681 1.00 91.19 195 SER A CA 1
ATOM 1586 C C . SER A 1 195 ? -3.884 11.038 -5.071 1.00 91.19 195 SER A C 1
ATOM 1588 O O . SER A 1 195 ? -3.692 10.920 -3.854 1.00 91.19 195 SER A O 1
ATOM 1590 N N . ALA A 1 196 ? -2.877 11.002 -5.948 1.00 89.75 196 ALA A N 1
ATOM 1591 C CA . ALA A 1 196 ? -1.485 11.206 -5.568 1.00 89.75 196 ALA A CA 1
ATOM 1592 C C . ALA A 1 196 ? -1.290 12.655 -5.087 1.00 89.75 196 ALA A C 1
ATOM 1594 O O . ALA A 1 196 ? -1.916 13.580 -5.603 1.00 89.75 196 ALA A O 1
ATOM 1595 N N . GLY A 1 197 ? -0.417 12.863 -4.103 1.00 88.50 197 GLY A N 1
ATOM 1596 C CA . GLY A 1 197 ? -0.194 14.182 -3.514 1.00 88.50 197 GLY A CA 1
ATOM 1597 C C . GLY A 1 197 ? 0.742 14.144 -2.311 1.00 88.50 197 GLY A C 1
ATOM 1598 O O . GLY A 1 197 ? 1.308 13.095 -1.993 1.00 88.50 197 GLY A O 1
ATOM 1599 N N . ASN A 1 198 ? 0.868 15.291 -1.639 1.00 90.19 198 ASN A N 1
ATOM 1600 C CA . ASN A 1 198 ? 1.645 15.465 -0.411 1.00 90.19 198 ASN A CA 1
ATOM 1601 C C . ASN A 1 198 ? 0.718 15.857 0.751 1.00 90.19 198 ASN A C 1
ATOM 1603 O O . ASN A 1 198 ? -0.125 16.741 0.600 1.00 90.19 198 ASN A O 1
ATOM 1607 N N . GLY A 1 199 ? 0.895 15.234 1.917 1.00 92.25 199 GLY A N 1
ATOM 1608 C CA . GLY A 1 199 ? 0.017 15.402 3.078 1.00 92.25 199 GLY A CA 1
ATOM 1609 C C . GLY A 1 199 ? -1.244 14.535 2.995 1.00 92.25 199 GLY A C 1
ATOM 1610 O O . GLY A 1 199 ? -1.220 13.459 2.398 1.00 92.25 199 GLY A O 1
ATOM 1611 N N . CYS A 1 200 ? -2.336 14.976 3.628 1.00 93.06 200 CYS A N 1
ATOM 1612 C CA . CYS A 1 200 ? -3.621 14.269 3.604 1.00 93.06 200 CYS A CA 1
ATOM 1613 C C . CYS A 1 200 ? -4.130 14.048 2.172 1.00 93.06 200 CYS A C 1
ATOM 1615 O O . CYS A 1 200 ? -4.174 14.991 1.381 1.00 93.06 200 CYS A O 1
ATOM 1617 N N . ILE A 1 201 ? -4.647 12.850 1.883 1.00 92.06 201 ILE A N 1
ATOM 1618 C CA . ILE A 1 201 ? -5.478 12.628 0.691 1.00 92.06 201 ILE A CA 1
ATOM 1619 C C . ILE A 1 201 ? -6.703 13.552 0.778 1.00 92.06 201 ILE A C 1
ATOM 1621 O O . ILE A 1 201 ? -7.420 13.548 1.780 1.00 92.06 201 ILE A O 1
ATOM 1625 N N . SER A 1 202 ? -6.937 14.348 -0.266 1.00 90.81 202 SER A N 1
ATOM 1626 C CA . SER A 1 202 ? -7.975 15.388 -0.303 1.00 90.81 202 SER A CA 1
ATOM 1627 C C . SER A 1 202 ? -9.278 14.947 -0.977 1.00 90.81 202 SER A C 1
ATOM 1629 O O . SER A 1 202 ? -10.297 15.627 -0.844 1.00 90.81 202 SER A O 1
ATOM 1631 N N . ASP A 1 203 ? -9.273 13.810 -1.677 1.00 91.56 203 ASP A N 1
ATOM 1632 C CA . ASP A 1 203 ? -10.413 13.325 -2.448 1.00 91.56 203 ASP A CA 1
ATOM 1633 C C . ASP A 1 203 ? -10.699 11.820 -2.285 1.00 91.56 203 ASP A C 1
ATOM 1635 O O . ASP A 1 203 ? -10.112 11.083 -1.486 1.00 91.56 203 ASP A O 1
ATOM 1639 N N . GLY A 1 204 ? -11.711 11.379 -3.026 1.00 88.69 204 GLY A N 1
ATOM 1640 C CA . GLY A 1 204 ? -12.177 10.008 -3.023 1.00 88.69 204 GLY A CA 1
ATOM 1641 C C . GLY A 1 204 ? -12.793 9.559 -1.707 1.00 88.69 204 GLY A C 1
ATOM 1642 O O . GLY A 1 204 ? -13.233 10.361 -0.880 1.00 88.69 204 GLY A O 1
ATOM 1643 N N . VAL A 1 205 ? -12.955 8.246 -1.545 1.00 83.50 205 VAL A N 1
ATOM 1644 C CA . VAL A 1 205 ? -13.769 7.733 -0.435 1.00 83.50 205 VAL A CA 1
ATOM 1645 C C . VAL A 1 205 ? -13.083 7.846 0.923 1.00 83.50 205 VAL A C 1
ATOM 1647 O O . VAL A 1 205 ? -13.765 8.045 1.924 1.00 83.50 205 VAL A O 1
ATOM 1650 N N . PHE A 1 206 ? -11.755 7.760 0.958 1.00 83.69 206 PHE A N 1
ATOM 1651 C CA . PHE A 1 206 ? -10.999 7.721 2.204 1.00 83.69 206 PHE A CA 1
ATOM 1652 C C . PHE A 1 206 ? -10.781 9.119 2.797 1.00 83.69 206 PHE A C 1
ATOM 1654 O O . PHE A 1 206 ? -10.861 9.265 4.015 1.00 83.69 206 PHE A O 1
ATOM 1661 N N . ALA A 1 207 ? -10.665 10.165 1.966 1.00 85.25 207 ALA A N 1
ATOM 1662 C CA . ALA A 1 207 ? -10.718 11.551 2.439 1.00 85.25 207 ALA A CA 1
ATOM 1663 C C . ALA A 1 207 ? -12.070 11.888 3.095 1.00 85.25 207 ALA A C 1
ATOM 1665 O O . ALA A 1 207 ? -12.111 12.565 4.120 1.00 85.25 207 ALA A O 1
ATOM 1666 N N . ARG A 1 208 ? -13.187 11.354 2.568 1.00 77.38 208 ARG A N 1
ATOM 1667 C CA . ARG A 1 208 ? -14.537 11.572 3.136 1.00 77.38 208 ARG A CA 1
ATOM 1668 C C . ARG A 1 208 ? -14.734 10.989 4.540 1.00 77.38 208 ARG A C 1
ATOM 1670 O O . ARG A 1 208 ? -15.648 11.425 5.231 1.00 77.38 208 ARG A O 1
ATOM 1677 N N . VAL A 1 209 ? -13.913 10.023 4.959 1.00 71.69 209 VAL A N 1
ATOM 1678 C CA . VAL A 1 209 ? -13.932 9.484 6.334 1.00 71.69 209 VAL A CA 1
ATOM 1679 C C . VAL A 1 209 ? -13.184 10.413 7.304 1.00 71.69 209 VAL A C 1
ATOM 1681 O O . VAL A 1 209 ? -13.409 10.362 8.511 1.00 71.69 209 VAL A O 1
ATOM 1684 N N . GLY A 1 210 ? -12.326 11.306 6.796 1.00 70.69 210 GLY A N 1
ATOM 1685 C CA . GLY A 1 210 ? -11.554 12.278 7.572 1.00 70.69 210 GLY A CA 1
ATOM 1686 C C . GLY A 1 210 ? -10.402 11.641 8.347 1.00 70.69 210 GLY A C 1
ATOM 1687 O O . GLY A 1 210 ? -9.242 11.930 8.067 1.00 70.69 210 GLY A O 1
ATOM 1688 N N . LYS A 1 211 ? -10.718 10.752 9.295 1.00 79.50 211 LYS A N 1
ATOM 1689 C CA . LYS A 1 211 ? -9.750 9.980 10.084 1.00 79.50 211 LYS A CA 1
ATOM 1690 C C . LYS A 1 211 ? -9.880 8.490 9.781 1.00 79.50 211 LYS A C 1
ATOM 1692 O O . LYS A 1 211 ? -10.611 7.778 10.460 1.00 79.50 211 LYS A O 1
ATOM 1697 N N . PHE A 1 212 ? -9.224 8.052 8.708 1.00 84.69 212 PHE A N 1
ATOM 1698 C CA . PHE A 1 212 ? -9.186 6.639 8.310 1.00 84.69 212 PHE A CA 1
ATOM 1699 C C . PHE A 1 212 ? -7.950 5.906 8.862 1.00 84.69 212 PHE A C 1
ATOM 1701 O O . PHE A 1 212 ? -8.002 4.694 9.026 1.00 84.69 212 PHE A O 1
ATOM 1708 N N . ALA A 1 213 ? -6.862 6.621 9.170 1.00 90.00 213 ALA A N 1
ATOM 1709 C CA . ALA A 1 213 ? -5.682 6.064 9.827 1.00 90.00 213 ALA A CA 1
ATOM 1710 C C . ALA A 1 213 ? -5.763 6.291 11.341 1.00 90.00 213 ALA A C 1
ATOM 1712 O O . ALA A 1 213 ? -5.957 7.425 11.782 1.00 90.00 213 ALA A O 1
ATOM 1713 N N . ASN A 1 214 ? -5.583 5.237 12.142 1.00 92.38 214 ASN A N 1
ATOM 1714 C CA . ASN A 1 214 ? -5.612 5.330 13.609 1.00 92.38 214 ASN A CA 1
ATOM 1715 C C . ASN A 1 214 ? -4.266 5.068 14.296 1.00 92.38 214 ASN A C 1
ATOM 1717 O O . ASN A 1 214 ? -4.168 5.252 15.508 1.00 92.38 214 ASN A O 1
ATOM 1721 N N . TYR A 1 215 ? -3.231 4.667 13.556 1.00 93.31 215 TYR A N 1
ATOM 1722 C CA . TYR A 1 215 ? -1.912 4.350 14.108 1.00 93.31 215 TYR A CA 1
ATOM 1723 C C . TYR A 1 215 ? -0.791 5.044 13.339 1.00 93.31 215 TYR A C 1
ATOM 1725 O O . TYR A 1 215 ? -0.787 5.010 12.116 1.00 93.31 215 TYR A O 1
ATOM 1733 N N . THR A 1 216 ? 0.190 5.593 14.046 1.00 93.75 216 THR A N 1
ATOM 1734 C CA . THR A 1 216 ? 1.531 5.892 13.519 1.00 93.75 216 THR A CA 1
ATOM 1735 C C . THR A 1 216 ? 2.520 4.847 14.049 1.00 93.75 216 THR A C 1
ATOM 1737 O O . THR A 1 216 ? 2.166 4.002 14.878 1.00 93.75 216 THR A O 1
ATOM 1740 N N . GLU A 1 217 ? 3.783 4.888 13.620 1.00 88.06 217 GLU A N 1
ATOM 1741 C CA . GLU A 1 217 ? 4.843 4.050 14.209 1.00 88.06 217 GLU A CA 1
ATOM 1742 C C . GLU A 1 217 ? 5.000 4.237 15.735 1.00 88.06 217 GLU A C 1
ATOM 1744 O O . GLU A 1 217 ? 5.440 3.323 16.432 1.00 88.06 217 GLU A O 1
ATOM 1749 N N . ASN A 1 218 ? 4.575 5.393 16.262 1.00 91.94 218 ASN A N 1
ATOM 1750 C CA . ASN A 1 218 ? 4.671 5.753 17.676 1.00 91.94 218 ASN A CA 1
ATOM 1751 C C . ASN A 1 218 ? 3.463 5.296 18.518 1.00 91.94 218 ASN A C 1
ATOM 1753 O O . ASN A 1 218 ? 3.535 5.316 19.748 1.00 91.94 218 ASN A O 1
ATOM 1757 N N . GLY A 1 219 ? 2.366 4.849 17.897 1.00 92.94 219 GLY A N 1
ATOM 1758 C CA . GLY A 1 219 ? 1.185 4.350 18.606 1.00 92.94 219 GLY A CA 1
ATOM 1759 C C . GLY A 1 219 ? -0.140 4.832 18.021 1.00 92.94 219 GLY A C 1
ATOM 1760 O O . GLY A 1 219 ? -0.239 5.128 16.837 1.00 92.94 219 GLY A O 1
ATOM 1761 N N . TYR A 1 220 ? -1.187 4.842 18.850 1.00 94.94 220 TYR A N 1
ATOM 1762 C CA . TYR A 1 220 ? -2.531 5.249 18.433 1.00 94.94 220 TYR A CA 1
ATOM 1763 C C . TYR A 1 220 ? -2.617 6.775 18.299 1.00 94.94 220 TYR A C 1
ATOM 1765 O O . TYR A 1 220 ? -2.495 7.502 19.286 1.00 94.94 220 TYR A O 1
ATOM 1773 N N . GLU A 1 221 ? -2.857 7.241 17.079 1.00 94.69 221 GLU A N 1
ATOM 1774 C CA . GLU A 1 221 ? -2.890 8.650 16.699 1.00 94.69 221 GLU A CA 1
ATOM 1775 C C . GLU A 1 221 ? -3.843 8.823 15.498 1.00 94.69 221 GLU A C 1
ATOM 1777 O O . GLU A 1 221 ? -3.444 8.606 14.357 1.00 94.69 221 GLU A O 1
ATOM 1782 N N . PRO A 1 222 ? -5.131 9.155 15.715 1.00 94.44 222 PRO A N 1
ATOM 1783 C CA . PRO A 1 222 ? -6.108 9.245 14.625 1.00 94.44 222 PRO A CA 1
ATOM 1784 C C . PRO A 1 222 ? -5.909 10.441 13.686 1.00 94.44 222 PRO A C 1
ATOM 1786 O O . PRO A 1 222 ? -6.079 11.595 14.102 1.00 94.44 222 PRO A O 1
ATOM 1789 N N . HIS A 1 223 ? -5.651 10.173 12.406 1.00 93.62 223 HIS A N 1
ATOM 1790 C CA . HIS A 1 223 ? -5.333 11.156 11.368 1.00 93.62 223 HIS A CA 1
ATOM 1791 C C . HIS A 1 223 ? -5.898 10.777 9.979 1.00 93.62 223 HIS A C 1
ATOM 1793 O O . HIS A 1 223 ? -6.475 9.708 9.765 1.00 93.62 223 HIS A O 1
ATOM 1799 N N . CYS A 1 224 ? -5.795 11.710 9.031 1.00 92.75 224 CYS A N 1
ATOM 1800 C CA . CYS A 1 224 ? -6.044 11.440 7.613 1.00 92.75 224 CYS A CA 1
ATOM 1801 C C . CYS A 1 224 ? -4.989 10.459 7.082 1.00 92.75 224 CYS A C 1
ATOM 1803 O O . CYS A 1 224 ? -3.858 10.505 7.544 1.00 92.75 224 CYS A O 1
ATOM 1805 N N . VAL A 1 225 ? -5.301 9.631 6.079 1.00 91.75 225 VAL A N 1
ATOM 1806 C CA . VAL A 1 225 ? -4.221 8.902 5.388 1.00 91.75 225 VAL A CA 1
ATOM 1807 C C . VAL A 1 225 ? -3.391 9.904 4.591 1.00 91.75 225 VAL A C 1
ATOM 1809 O O . VAL A 1 225 ? -3.941 10.737 3.862 1.00 91.75 225 VAL A O 1
ATOM 1812 N N . THR A 1 226 ? -2.076 9.820 4.750 1.00 93.00 226 THR A N 1
ATOM 1813 C CA . THR A 1 226 ? -1.091 10.741 4.189 1.00 93.00 226 THR A CA 1
ATOM 1814 C C . THR A 1 226 ? -0.264 10.107 3.075 1.00 93.00 226 THR A C 1
ATOM 1816 O O . THR A 1 226 ? -0.023 8.900 3.052 1.00 93.00 226 THR A O 1
ATOM 1819 N N . ARG A 1 227 ? 0.184 10.944 2.136 1.00 92.38 227 ARG A N 1
ATOM 1820 C CA . ARG A 1 227 ? 1.097 10.597 1.039 1.00 92.38 227 ARG A CA 1
ATOM 1821 C C . ARG A 1 227 ? 2.177 11.664 0.883 1.00 92.38 227 ARG A C 1
ATOM 1823 O O . ARG A 1 227 ? 2.103 12.730 1.490 1.00 92.38 227 ARG A O 1
ATOM 1830 N N . ASN A 1 228 ? 3.179 11.365 0.070 1.00 92.88 228 ASN A N 1
ATOM 1831 C CA . ASN A 1 228 ? 4.282 12.252 -0.282 1.00 92.88 228 ASN A CA 1
ATOM 1832 C C . ASN A 1 228 ? 4.734 12.058 -1.747 1.00 92.88 228 ASN A C 1
ATOM 1834 O O . ASN A 1 228 ? 5.909 12.223 -2.072 1.00 92.88 228 ASN A O 1
ATOM 1838 N N . CYS A 1 229 ? 3.801 11.686 -2.633 1.00 91.38 229 CYS A N 1
ATOM 1839 C CA . CYS A 1 229 ? 4.064 11.275 -4.020 1.00 91.38 229 CYS A CA 1
ATOM 1840 C C . CYS A 1 229 ? 4.737 12.353 -4.883 1.00 91.38 229 CYS A C 1
ATOM 1842 O O . CYS A 1 229 ? 5.318 12.038 -5.921 1.00 91.38 229 CYS A O 1
ATOM 1844 N N . LEU A 1 230 ? 4.631 13.623 -4.480 1.00 86.31 230 LEU A N 1
ATOM 1845 C CA . LEU A 1 230 ? 5.150 14.781 -5.203 1.00 86.31 230 LEU A CA 1
ATOM 1846 C C . LEU A 1 230 ? 6.390 15.397 -4.537 1.00 86.31 230 LEU A C 1
ATOM 1848 O O . LEU A 1 230 ? 6.932 16.358 -5.068 1.00 86.31 230 LEU A O 1
ATOM 1852 N N . ALA A 1 231 ? 6.882 14.880 -3.403 1.00 79.31 231 ALA A N 1
ATOM 1853 C CA . ALA A 1 231 ? 8.063 15.448 -2.732 1.00 79.31 231 ALA A CA 1
ATOM 1854 C C . ALA A 1 231 ? 9.342 15.427 -3.584 1.00 79.31 231 ALA A C 1
ATOM 1856 O O . ALA A 1 231 ? 10.241 16.234 -3.365 1.00 79.31 231 ALA A O 1
ATOM 1857 N N . HIS A 1 232 ? 9.395 14.531 -4.570 1.00 65.88 232 HIS A N 1
ATOM 1858 C CA . HIS A 1 232 ? 10.471 14.438 -5.554 1.00 65.88 232 HIS A CA 1
ATOM 1859 C C . HIS A 1 232 ? 10.025 14.847 -6.971 1.00 65.88 232 HIS A C 1
ATOM 1861 O O . HIS A 1 232 ? 10.775 14.649 -7.917 1.00 65.88 232 HIS A O 1
ATOM 1867 N N . ALA A 1 233 ? 8.822 15.414 -7.144 1.00 63.16 233 ALA A N 1
ATOM 1868 C CA . ALA A 1 233 ? 8.351 15.884 -8.453 1.00 63.16 233 ALA A CA 1
ATOM 1869 C C . ALA A 1 233 ? 9.053 17.181 -8.895 1.00 63.16 233 ALA A C 1
ATOM 1871 O O . ALA A 1 233 ? 9.344 17.340 -10.076 1.00 63.16 233 ALA A O 1
ATOM 1872 N N . ASP A 1 234 ? 9.387 18.056 -7.940 1.00 55.16 234 ASP A N 1
ATOM 1873 C CA . ASP A 1 234 ? 10.151 19.293 -8.167 1.00 55.16 234 ASP A CA 1
ATOM 1874 C C . ASP A 1 234 ? 11.667 19.110 -7.932 1.00 55.16 234 ASP A C 1
ATOM 1876 O O . ASP A 1 234 ? 12.440 20.072 -7.964 1.00 55.16 234 ASP A O 1
ATOM 1880 N N . ALA A 1 235 ? 12.119 17.882 -7.647 1.00 54.12 235 ALA A N 1
ATOM 1881 C CA . ALA A 1 235 ? 13.528 17.604 -7.412 1.00 54.12 235 ALA A CA 1
ATOM 1882 C C . ALA A 1 235 ? 14.302 17.658 -8.737 1.00 54.12 235 ALA A C 1
ATOM 1884 O O . ALA A 1 235 ? 14.130 16.814 -9.610 1.00 54.12 235 ALA A O 1
ATOM 1885 N N . VAL A 1 236 ? 15.211 18.631 -8.847 1.00 50.62 236 VAL A N 1
ATOM 1886 C CA . VAL A 1 236 ? 16.130 18.811 -9.993 1.00 50.62 236 VAL A CA 1
ATOM 1887 C C . VAL A 1 236 ? 17.051 17.594 -10.201 1.00 50.62 236 VAL A C 1
ATOM 1889 O O . VAL A 1 236 ? 17.668 17.438 -11.252 1.00 50.62 236 VAL A O 1
ATOM 1892 N N . ASP A 1 237 ? 17.145 16.722 -9.197 1.00 55.06 237 ASP A N 1
ATOM 1893 C CA . ASP A 1 237 ? 17.811 15.434 -9.298 1.00 55.06 237 ASP A CA 1
ATOM 1894 C C . ASP A 1 237 ? 16.887 14.395 -9.957 1.00 55.06 237 ASP A C 1
ATOM 1896 O O . ASP A 1 237 ? 16.181 13.629 -9.299 1.00 55.06 237 ASP A O 1
ATOM 1900 N N . GLU A 1 238 ? 16.911 14.355 -11.290 1.00 62.72 238 GLU A N 1
ATOM 1901 C CA . GLU A 1 238 ? 16.186 13.350 -12.072 1.00 62.72 238 GLU A CA 1
ATOM 1902 C C . GLU A 1 238 ? 16.628 11.901 -11.772 1.00 62.72 238 GLU A C 1
ATOM 1904 O O . GLU A 1 238 ? 15.994 10.977 -12.287 1.00 62.72 238 GLU A O 1
ATOM 1909 N N . SER A 1 239 ? 17.718 11.653 -11.027 1.00 78.88 239 SER A N 1
ATOM 1910 C CA . SER A 1 239 ? 18.375 10.336 -10.945 1.00 78.88 239 SER A CA 1
ATOM 1911 C C . SER A 1 239 ? 17.472 9.197 -10.461 1.00 78.88 239 SER A C 1
ATOM 1913 O O . SER A 1 239 ? 17.561 8.107 -11.028 1.00 78.88 239 SER A O 1
ATOM 1915 N N . ASP A 1 240 ? 16.548 9.465 -9.534 1.00 86.88 240 ASP A N 1
ATOM 1916 C CA . ASP A 1 240 ? 15.590 8.483 -8.997 1.00 86.88 240 ASP A CA 1
ATOM 1917 C C . ASP A 1 240 ? 14.234 8.477 -9.736 1.00 86.88 240 ASP A C 1
ATOM 1919 O O . ASP A 1 240 ? 13.532 7.460 -9.768 1.00 86.88 240 ASP A O 1
ATOM 1923 N N . GLY A 1 241 ? 13.883 9.588 -10.391 1.00 87.69 241 GLY A N 1
ATOM 1924 C CA . GLY A 1 241 ? 12.601 9.789 -11.070 1.00 87.69 241 GLY A CA 1
ATOM 1925 C C . GLY A 1 241 ? 11.422 10.063 -10.124 1.00 87.69 241 GLY A C 1
ATOM 1926 O O . GLY A 1 241 ? 11.493 9.869 -8.909 1.00 87.69 241 GLY A O 1
ATOM 1927 N N . VAL A 1 242 ? 10.299 10.511 -10.695 1.00 88.81 242 VAL A N 1
ATOM 1928 C CA . VAL A 1 242 ? 9.056 10.777 -9.947 1.00 88.81 242 VAL A CA 1
ATOM 1929 C C . VAL A 1 242 ? 8.617 9.511 -9.204 1.00 88.81 242 VAL A C 1
ATOM 1931 O O . VAL A 1 242 ? 8.687 8.412 -9.748 1.00 88.81 242 VAL A O 1
ATOM 1934 N N . MET A 1 243 ? 8.200 9.648 -7.941 1.00 90.88 243 MET A N 1
ATOM 1935 C CA . MET A 1 243 ? 7.908 8.523 -7.038 1.00 90.88 243 MET A CA 1
ATOM 1936 C C . MET A 1 243 ? 9.012 7.434 -6.986 1.00 90.88 243 MET A C 1
ATOM 1938 O O . MET A 1 243 ? 8.715 6.263 -6.738 1.00 90.88 243 MET A O 1
ATOM 1942 N N . HIS A 1 244 ? 10.282 7.795 -7.213 1.00 92.50 244 HIS A N 1
ATOM 1943 C CA . HIS A 1 244 ? 11.428 6.868 -7.249 1.00 92.50 244 HIS A CA 1
ATOM 1944 C C . HIS A 1 244 ? 11.307 5.769 -8.322 1.00 92.50 244 HIS A C 1
ATOM 1946 O O . HIS A 1 244 ? 11.831 4.663 -8.168 1.00 92.50 244 HIS A O 1
ATOM 1952 N N . SER A 1 245 ? 10.603 6.062 -9.420 1.00 92.06 245 SER A N 1
ATOM 1953 C CA . SER A 1 245 ? 10.210 5.086 -10.442 1.00 92.06 245 SER A CA 1
ATOM 1954 C C . SER A 1 245 ? 11.346 4.324 -11.109 1.00 92.06 245 SER A C 1
ATOM 1956 O O . SER A 1 245 ? 11.153 3.174 -11.520 1.00 92.06 245 SER A O 1
ATOM 1958 N N . LYS A 1 246 ? 12.554 4.895 -11.157 1.00 93.25 246 LYS A N 1
ATOM 1959 C CA . LYS A 1 246 ? 13.728 4.225 -11.733 1.00 93.25 246 LYS A CA 1
ATOM 1960 C C . LYS A 1 246 ? 14.152 2.984 -10.934 1.00 93.25 246 LYS A C 1
ATOM 1962 O O . LYS A 1 246 ? 14.708 2.057 -11.523 1.00 93.25 246 LYS A O 1
ATOM 1967 N N . HIS A 1 247 ? 13.787 2.897 -9.651 1.00 93.56 247 HIS A N 1
ATOM 1968 C CA . HIS A 1 247 ? 14.085 1.762 -8.760 1.00 93.56 247 HIS A CA 1
ATOM 1969 C C . HIS A 1 247 ? 13.078 0.612 -8.827 1.00 93.56 247 HIS A C 1
ATOM 1971 O O . HIS A 1 247 ? 13.310 -0.439 -8.233 1.00 93.56 247 HIS A O 1
ATOM 1977 N N . TRP A 1 248 ? 11.962 0.781 -9.538 1.00 93.44 248 TRP A N 1
ATOM 1978 C CA . TRP A 1 248 ? 10.889 -0.217 -9.597 1.00 93.44 248 TRP A CA 1
ATOM 1979 C C . TRP A 1 248 ? 10.343 -0.454 -11.020 1.00 93.44 248 TRP A C 1
ATOM 1981 O O . TRP A 1 248 ? 9.226 -0.928 -11.224 1.00 93.44 248 TRP A O 1
ATOM 1991 N N . THR A 1 249 ? 11.175 -0.208 -12.034 1.00 95.75 249 THR A N 1
ATOM 1992 C CA . THR A 1 249 ? 10.868 -0.530 -13.440 1.00 95.75 249 THR A CA 1
ATOM 1993 C C . THR A 1 249 ? 10.780 -2.047 -13.705 1.00 95.75 249 THR A C 1
ATOM 1995 O O . THR A 1 249 ? 11.364 -2.846 -12.960 1.00 95.75 249 THR A O 1
ATOM 1998 N N . PRO A 1 250 ? 10.148 -2.486 -14.819 1.00 95.31 250 PRO A N 1
ATOM 1999 C CA . PRO A 1 250 ? 10.168 -3.887 -15.248 1.00 95.31 250 PRO A CA 1
ATOM 2000 C C . PRO A 1 250 ? 11.581 -4.472 -15.378 1.00 95.31 250 PRO A C 1
ATOM 2002 O O . PRO A 1 250 ? 11.785 -5.650 -15.091 1.00 95.31 250 PRO A O 1
ATOM 2005 N N . ALA A 1 251 ? 12.562 -3.658 -15.786 1.00 96.25 251 ALA A N 1
ATOM 2006 C CA . ALA A 1 251 ? 13.952 -4.082 -15.934 1.00 96.25 251 ALA A CA 1
ATOM 2007 C C . ALA A 1 251 ? 14.606 -4.403 -14.581 1.00 96.25 251 ALA A C 1
ATOM 2009 O O . ALA A 1 251 ? 15.272 -5.430 -14.465 1.00 96.25 251 ALA A O 1
ATOM 2010 N N . ILE A 1 252 ? 14.357 -3.585 -13.548 1.00 96.06 252 ILE A N 1
ATOM 2011 C CA . ILE A 1 252 ? 14.843 -3.854 -12.186 1.00 96.06 252 ILE A CA 1
ATOM 2012 C C . ILE A 1 252 ? 14.209 -5.133 -11.634 1.00 96.06 252 ILE A C 1
ATOM 2014 O O . ILE A 1 252 ? 14.924 -6.005 -11.148 1.00 96.06 252 ILE A O 1
ATOM 2018 N N . VAL A 1 253 ? 12.888 -5.305 -11.758 1.00 94.88 253 VAL A N 1
ATOM 2019 C CA . VAL A 1 253 ? 12.216 -6.528 -11.273 1.00 94.88 253 VAL A CA 1
ATOM 2020 C C . VAL A 1 253 ? 12.710 -7.772 -12.011 1.00 94.88 253 VAL A C 1
ATOM 2022 O O . VAL A 1 253 ? 12.931 -8.802 -11.377 1.00 94.88 253 VAL A O 1
ATOM 2025 N N . LYS A 1 254 ? 12.941 -7.679 -13.326 1.00 95.00 254 LYS A N 1
ATOM 2026 C CA . LYS A 1 254 ? 13.513 -8.773 -14.118 1.00 95.00 254 LYS A CA 1
ATOM 2027 C C . LYS A 1 254 ? 14.926 -9.136 -13.648 1.00 95.00 254 LYS A C 1
ATOM 2029 O O . LYS A 1 254 ? 15.180 -10.309 -13.413 1.00 95.00 254 LYS A O 1
ATOM 2034 N N . ALA A 1 255 ? 15.802 -8.155 -13.429 1.00 96.75 255 ALA A N 1
ATOM 2035 C CA . ALA A 1 255 ? 17.141 -8.384 -12.876 1.00 96.75 255 ALA A CA 1
ATOM 2036 C C . ALA A 1 255 ? 17.092 -9.017 -11.468 1.00 96.75 255 ALA A C 1
ATOM 2038 O O . ALA A 1 255 ? 17.872 -9.914 -11.144 1.00 96.75 255 ALA A O 1
ATOM 2039 N N . ILE A 1 256 ? 16.137 -8.604 -10.624 1.00 96.50 256 ILE A N 1
ATOM 2040 C CA . ILE A 1 256 ? 15.918 -9.213 -9.301 1.00 96.50 256 ILE A CA 1
ATOM 2041 C C . ILE A 1 256 ? 15.546 -10.695 -9.420 1.00 96.50 256 ILE A C 1
ATOM 2043 O O . ILE A 1 256 ? 16.060 -11.503 -8.657 1.00 96.50 256 ILE A O 1
ATOM 2047 N N . ILE A 1 257 ? 14.688 -11.060 -10.373 1.00 94.12 257 ILE A N 1
ATOM 2048 C CA . ILE A 1 257 ? 14.277 -12.454 -10.597 1.00 94.12 257 ILE A CA 1
ATOM 2049 C C . ILE A 1 257 ? 15.415 -13.284 -11.211 1.00 94.12 257 ILE A C 1
ATOM 2051 O O . ILE A 1 257 ? 15.684 -14.382 -10.732 1.00 94.12 257 ILE A O 1
ATOM 2055 N N . ASP A 1 258 ? 16.073 -12.770 -12.251 1.00 95.38 258 ASP A N 1
ATOM 2056 C CA . ASP A 1 258 ? 17.007 -13.545 -13.072 1.00 95.38 258 ASP A CA 1
ATOM 2057 C C . ASP A 1 258 ? 18.391 -13.707 -12.425 1.00 95.38 258 ASP A C 1
ATOM 2059 O O . ASP A 1 258 ? 18.975 -14.789 -12.491 1.00 95.38 258 ASP A O 1
ATOM 2063 N N . ASP A 1 259 ? 18.927 -12.654 -11.792 1.00 97.12 259 ASP A N 1
ATOM 2064 C CA . ASP A 1 259 ? 20.305 -12.680 -11.274 1.00 97.12 259 ASP A CA 1
ATOM 2065 C C . ASP A 1 259 ? 20.398 -13.243 -9.841 1.00 97.12 259 ASP A C 1
ATOM 2067 O O . ASP A 1 259 ? 21.497 -13.507 -9.342 1.00 97.12 259 ASP A O 1
ATOM 2071 N N . SER A 1 260 ? 19.268 -13.414 -9.142 1.00 96.62 260 SER A N 1
ATOM 2072 C CA . SER A 1 260 ? 19.278 -13.834 -7.737 1.00 96.62 260 SER A CA 1
ATOM 2073 C C . SER A 1 260 ? 19.433 -15.339 -7.560 1.00 96.62 260 SER A C 1
ATOM 2075 O O . SER A 1 260 ? 18.489 -16.120 -7.626 1.00 96.62 260 SER A O 1
ATOM 2077 N N . THR A 1 261 ? 20.654 -15.735 -7.213 1.00 96.12 261 THR A N 1
ATOM 2078 C CA . THR A 1 261 ? 21.060 -17.138 -7.027 1.00 96.12 261 THR A CA 1
ATOM 2079 C C . THR A 1 261 ? 20.623 -17.765 -5.699 1.00 96.12 261 THR A C 1
ATOM 2081 O O . THR A 1 261 ? 20.723 -18.980 -5.531 1.00 96.12 261 THR A O 1
ATOM 2084 N N . THR A 1 262 ? 20.144 -16.974 -4.731 1.00 96.81 262 THR A N 1
ATOM 2085 C CA . THR A 1 262 ? 19.653 -17.478 -3.437 1.00 96.81 262 THR A CA 1
ATOM 2086 C C . THR A 1 262 ? 18.411 -16.722 -2.976 1.00 96.81 262 THR A C 1
ATOM 2088 O O . THR A 1 262 ? 18.261 -15.533 -3.252 1.00 96.81 262 THR A O 1
ATOM 2091 N N . TYR A 1 263 ? 17.563 -17.373 -2.171 1.00 95.31 263 TYR A N 1
ATOM 2092 C CA . TYR A 1 263 ? 16.413 -16.714 -1.537 1.00 95.31 263 TYR A CA 1
ATOM 2093 C C . TYR A 1 263 ? 16.819 -15.488 -0.702 1.00 95.31 263 TYR A C 1
ATOM 2095 O O . TYR A 1 263 ? 16.108 -14.488 -0.697 1.00 95.31 263 TYR A O 1
ATOM 2103 N N . ARG A 1 264 ? 17.974 -15.536 -0.016 1.00 96.19 264 ARG A N 1
ATOM 2104 C CA . ARG A 1 264 ? 18.486 -14.398 0.766 1.00 96.19 264 ARG A CA 1
ATOM 2105 C C . ARG A 1 264 ? 18.732 -13.185 -0.125 1.00 96.19 264 ARG A C 1
ATOM 2107 O O . ARG A 1 264 ? 18.316 -12.093 0.246 1.00 96.19 264 ARG A O 1
ATOM 2114 N N . ASP A 1 265 ? 19.398 -13.397 -1.255 1.00 96.62 265 ASP A N 1
ATOM 2115 C CA . ASP A 1 265 ? 19.720 -12.345 -2.216 1.00 96.62 265 ASP A CA 1
ATOM 2116 C C . ASP A 1 265 ? 18.454 -11.786 -2.880 1.00 96.62 265 ASP A C 1
ATOM 2118 O O . ASP A 1 265 ? 18.221 -10.583 -2.811 1.00 96.62 265 ASP A O 1
ATOM 2122 N N . PHE A 1 266 ? 17.572 -12.656 -3.388 1.00 97.06 266 PHE A N 1
ATOM 2123 C CA . PHE A 1 266 ? 16.277 -12.260 -3.956 1.00 97.06 266 PHE A CA 1
ATOM 2124 C C . PHE A 1 266 ? 15.466 -11.388 -2.987 1.00 97.06 266 PHE A C 1
ATOM 2126 O O . PHE A 1 266 ? 15.043 -10.282 -3.322 1.00 97.06 266 PHE A O 1
ATOM 2133 N N . ARG A 1 267 ? 15.299 -11.868 -1.748 1.00 95.62 267 ARG A N 1
ATOM 2134 C CA . ARG A 1 267 ? 14.570 -11.177 -0.679 1.00 95.62 267 ARG A CA 1
ATOM 2135 C C . ARG A 1 267 ? 15.221 -9.839 -0.333 1.00 95.62 267 ARG A C 1
ATOM 2137 O O . ARG A 1 267 ? 14.516 -8.847 -0.200 1.00 95.62 267 ARG A O 1
ATOM 2144 N N . GLN A 1 268 ? 16.548 -9.788 -0.214 1.00 96.62 268 GLN A N 1
AT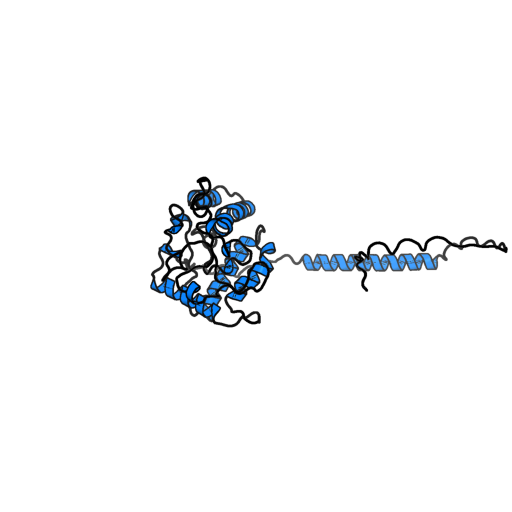OM 2145 C CA . GLN A 1 268 ? 17.271 -8.554 0.096 1.00 96.62 268 GLN A CA 1
ATOM 2146 C C . GLN A 1 268 ? 17.176 -7.523 -1.041 1.00 96.62 268 GLN A C 1
ATOM 2148 O O . GLN A 1 268 ? 16.897 -6.360 -0.762 1.00 96.62 268 GLN A O 1
ATOM 2153 N N . ARG A 1 269 ? 17.349 -7.931 -2.306 1.00 97.00 269 ARG A N 1
ATOM 2154 C CA . ARG A 1 269 ? 17.237 -7.038 -3.473 1.00 97.00 269 ARG A CA 1
ATOM 2155 C C . ARG A 1 269 ? 15.806 -6.531 -3.680 1.00 97.00 269 ARG A C 1
ATOM 2157 O O . ARG A 1 269 ? 15.626 -5.370 -4.034 1.00 97.00 269 ARG A O 1
ATOM 2164 N N . LEU A 1 270 ? 14.794 -7.367 -3.427 1.00 96.00 270 LEU A N 1
ATOM 2165 C CA . LEU A 1 270 ? 13.387 -6.962 -3.492 1.00 96.00 270 LEU A CA 1
ATOM 2166 C C . LEU A 1 270 ? 13.017 -5.971 -2.378 1.00 96.00 270 LEU A C 1
ATOM 2168 O O . LEU A 1 270 ? 12.340 -4.983 -2.658 1.00 96.00 270 LEU A O 1
ATOM 2172 N N . GLU A 1 271 ? 13.463 -6.225 -1.141 1.00 94.88 271 GLU A N 1
ATOM 2173 C CA . GLU A 1 271 ? 13.161 -5.370 0.012 1.00 94.88 271 GLU A CA 1
ATOM 2174 C C . GLU A 1 271 ? 13.888 -4.028 -0.018 1.00 94.88 271 GLU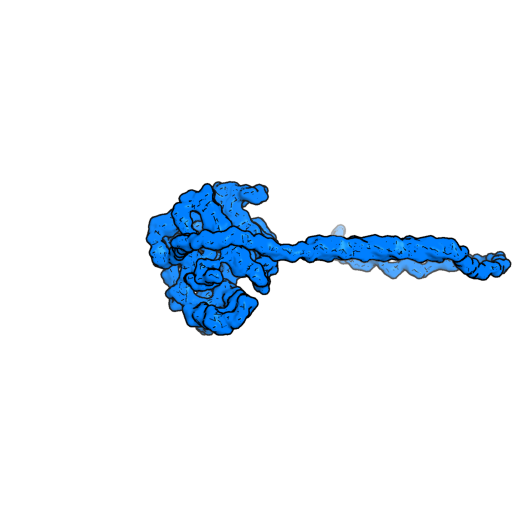 A C 1
ATOM 2176 O O . GLU A 1 271 ? 13.231 -3.000 0.108 1.00 94.88 271 GLU A O 1
ATOM 2181 N N . GLU A 1 272 ? 15.213 -4.021 -0.200 1.00 94.62 272 GLU A N 1
ATOM 2182 C CA . GLU A 1 272 ? 16.006 -2.781 -0.227 1.00 94.62 272 GLU A CA 1
ATOM 2183 C C . GLU A 1 272 ? 15.791 -1.968 -1.506 1.00 94.62 272 GLU A C 1
ATOM 2185 O O . GLU A 1 272 ? 15.975 -0.755 -1.489 1.00 94.62 272 GLU A O 1
ATOM 2190 N N . GLY A 1 273 ? 15.420 -2.629 -2.606 1.00 94.69 273 GLY A N 1
ATOM 2191 C CA . GLY A 1 273 ? 15.111 -2.001 -3.885 1.00 94.69 273 GLY A CA 1
ATOM 2192 C C . GLY A 1 273 ? 13.622 -1.643 -3.998 1.00 94.69 273 GLY A C 1
ATOM 2193 O O . GLY A 1 273 ? 13.143 -0.797 -3.237 1.00 94.69 273 GLY A O 1
ATOM 2194 N N . PRO A 1 274 ? 12.861 -2.254 -4.930 1.00 95.25 274 PRO A N 1
ATOM 2195 C CA . PRO A 1 274 ? 11.518 -1.798 -5.276 1.00 95.25 274 PRO A CA 1
ATOM 2196 C C . PRO A 1 274 ? 10.550 -1.619 -4.105 1.00 95.25 274 PRO A C 1
ATOM 2198 O O . PRO A 1 274 ? 9.796 -0.653 -4.104 1.00 95.25 274 PRO A O 1
ATOM 2201 N N . HIS A 1 275 ? 10.560 -2.513 -3.109 1.00 93.81 275 HIS A N 1
ATOM 2202 C CA . HIS A 1 275 ? 9.659 -2.418 -1.957 1.00 93.81 275 HIS A CA 1
ATOM 2203 C C . HIS A 1 275 ? 9.909 -1.134 -1.155 1.00 93.81 275 HIS A C 1
ATOM 2205 O O . HIS A 1 275 ? 9.024 -0.286 -1.068 1.00 93.81 275 HIS A O 1
ATOM 2211 N N . LYS A 1 276 ? 11.127 -0.954 -0.628 1.00 93.25 276 LYS A N 1
ATOM 2212 C CA . LYS A 1 276 ? 11.529 0.237 0.131 1.00 93.25 276 LYS A CA 1
ATOM 2213 C C . LYS A 1 276 ? 11.379 1.515 -0.684 1.00 93.25 276 LYS A C 1
ATOM 2215 O O . LYS A 1 276 ? 10.816 2.477 -0.171 1.00 93.25 276 LYS A O 1
ATOM 2220 N N . HIS A 1 277 ? 11.829 1.526 -1.941 1.00 93.19 277 HIS A N 1
ATOM 2221 C CA . HIS A 1 277 ? 11.735 2.724 -2.773 1.00 93.19 277 HIS A CA 1
ATOM 2222 C C . HIS A 1 277 ? 10.286 3.120 -3.055 1.00 93.19 277 HIS A C 1
ATOM 2224 O O . HIS A 1 277 ? 9.948 4.288 -2.895 1.00 93.19 277 HIS A O 1
ATOM 2230 N N . LEU A 1 278 ? 9.406 2.170 -3.381 1.00 92.12 278 LEU A N 1
ATOM 2231 C CA . LEU A 1 278 ? 7.992 2.458 -3.616 1.00 92.12 278 LEU A CA 1
ATOM 2232 C C . LEU A 1 278 ? 7.260 2.891 -2.336 1.00 92.12 278 LEU A C 1
ATOM 2234 O O . LEU A 1 278 ? 6.438 3.802 -2.386 1.00 92.12 278 LEU A O 1
ATOM 2238 N N . HIS A 1 279 ? 7.558 2.271 -1.193 1.00 92.31 279 HIS A N 1
ATOM 2239 C CA . HIS A 1 279 ? 6.934 2.597 0.091 1.00 92.31 279 HIS A CA 1
ATOM 2240 C C . HIS A 1 279 ? 7.422 3.933 0.670 1.00 92.31 279 HIS A C 1
ATOM 2242 O O . HIS A 1 279 ? 6.624 4.853 0.855 1.00 92.31 279 HIS A O 1
ATOM 2248 N N . ALA A 1 280 ? 8.726 4.049 0.937 1.00 90.44 280 ALA A N 1
ATOM 2249 C CA . ALA A 1 280 ? 9.300 5.146 1.712 1.00 90.44 280 ALA A CA 1
ATOM 2250 C C . ALA A 1 280 ? 9.458 6.446 0.921 1.00 90.44 280 ALA A C 1
ATOM 2252 O O . ALA A 1 280 ? 9.151 7.519 1.439 1.00 90.44 280 ALA A O 1
ATOM 2253 N N . TYR A 1 281 ? 9.915 6.347 -0.328 1.00 90.25 281 TYR A N 1
ATOM 2254 C CA . TYR A 1 281 ? 10.272 7.511 -1.144 1.00 90.25 281 TYR A CA 1
ATOM 2255 C C . TYR A 1 281 ? 9.306 7.744 -2.317 1.00 90.25 281 TYR A C 1
ATOM 2257 O O . TYR A 1 281 ? 9.180 8.860 -2.815 1.00 90.25 281 TYR A O 1
ATOM 2265 N N . GLY A 1 282 ? 8.600 6.693 -2.742 1.00 91.69 282 GLY A N 1
ATOM 2266 C CA . GLY A 1 282 ? 7.604 6.725 -3.801 1.00 91.69 282 GLY A CA 1
ATOM 2267 C C . GLY A 1 282 ? 6.264 7.263 -3.321 1.00 91.69 282 GLY A C 1
ATOM 2268 O O . GLY A 1 282 ? 5.896 8.385 -3.651 1.00 91.69 282 GLY A O 1
ATOM 2269 N N . ILE A 1 283 ? 5.512 6.462 -2.563 1.00 93.31 283 ILE A N 1
ATOM 2270 C CA . ILE A 1 283 ? 4.211 6.872 -2.019 1.00 93.31 283 ILE A CA 1
ATOM 2271 C C . ILE A 1 283 ? 4.398 7.770 -0.796 1.00 93.31 283 ILE A C 1
ATOM 2273 O O . ILE A 1 283 ? 3.721 8.789 -0.698 1.00 93.31 283 ILE A O 1
ATOM 2277 N N . GLY A 1 284 ? 5.309 7.413 0.113 1.00 93.00 284 GLY A N 1
ATOM 2278 C CA . GLY A 1 284 ? 5.616 8.186 1.314 1.00 93.00 284 GLY A CA 1
ATOM 2279 C C . GLY A 1 284 ? 4.428 8.372 2.270 1.00 93.00 284 GLY A C 1
ATOM 2280 O O . GLY A 1 284 ? 3.424 7.661 2.195 1.00 93.00 284 GLY A O 1
ATOM 2281 N N . GLY A 1 285 ? 4.545 9.339 3.185 1.00 92.38 285 GLY A N 1
ATOM 2282 C CA . GLY A 1 285 ? 3.555 9.551 4.247 1.00 92.38 285 GLY A CA 1
ATOM 2283 C C . GLY A 1 285 ? 3.431 8.304 5.123 1.00 92.38 285 GLY A C 1
ATOM 2284 O O . GLY A 1 285 ? 4.441 7.718 5.512 1.00 92.38 285 GLY A O 1
ATOM 2285 N N . ASP A 1 286 ? 2.204 7.846 5.354 1.00 92.12 286 ASP A N 1
ATOM 2286 C CA . ASP A 1 286 ? 1.912 6.591 6.053 1.00 92.12 286 ASP A CA 1
ATOM 2287 C C . ASP A 1 286 ? 2.678 5.387 5.498 1.00 92.12 286 ASP A C 1
ATOM 2289 O O . ASP A 1 286 ? 3.167 4.551 6.259 1.00 92.12 286 ASP A O 1
ATOM 2293 N N . MET A 1 287 ? 2.837 5.317 4.171 1.00 92.12 287 MET A N 1
ATOM 2294 C CA . MET A 1 287 ? 3.499 4.193 3.502 1.00 92.12 287 MET A CA 1
ATOM 2295 C C . MET A 1 287 ? 4.992 4.083 3.822 1.00 92.12 287 MET A C 1
ATOM 2297 O O . MET A 1 287 ? 5.564 3.024 3.563 1.00 92.12 287 MET A O 1
ATOM 2301 N N . ALA A 1 288 ? 5.605 5.127 4.392 1.00 92.38 288 ALA A N 1
ATOM 2302 C CA . ALA A 1 288 ? 7.027 5.164 4.721 1.00 92.38 288 ALA A CA 1
ATOM 2303 C C . ALA A 1 288 ? 7.395 4.570 6.087 1.00 92.38 288 ALA A C 1
ATOM 2305 O O . ALA A 1 288 ? 8.583 4.396 6.352 1.00 92.38 288 ALA A O 1
ATOM 2306 N N . SER A 1 289 ? 6.418 4.274 6.950 1.00 91.12 289 SER A N 1
ATOM 2307 C CA . SER A 1 289 ? 6.677 3.835 8.327 1.00 91.12 289 SER A CA 1
ATOM 2308 C C . SER A 1 289 ? 6.134 2.432 8.620 1.00 91.12 289 SER A C 1
ATOM 2310 O O . SER A 1 289 ? 5.520 1.773 7.777 1.00 91.12 289 SER A O 1
ATOM 2312 N N . ALA A 1 290 ? 6.309 1.979 9.863 1.00 92.12 290 ALA A N 1
ATOM 2313 C CA . ALA A 1 290 ? 5.699 0.749 10.357 1.00 92.12 290 ALA A CA 1
ATOM 2314 C C . ALA A 1 290 ? 4.153 0.747 10.283 1.00 92.12 290 ALA A C 1
ATOM 2316 O O . ALA A 1 290 ? 3.555 -0.330 10.323 1.00 92.12 290 ALA A O 1
ATOM 2317 N N . SER A 1 291 ? 3.501 1.912 10.158 1.00 92.50 291 SER A N 1
ATOM 2318 C CA . SER A 1 291 ? 2.053 2.031 9.933 1.00 92.50 291 SER A CA 1
ATOM 2319 C C . SER A 1 291 ? 1.639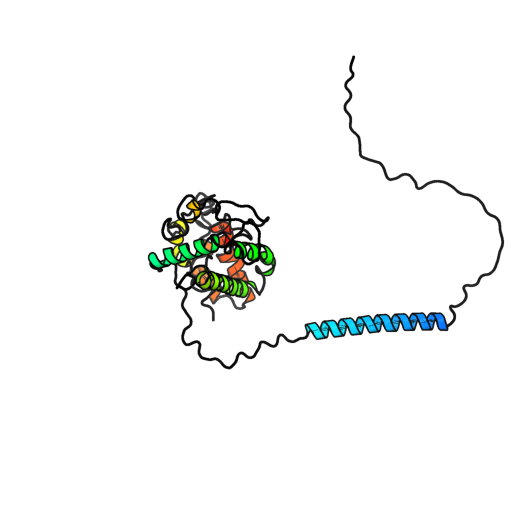 1.949 8.458 1.00 92.50 291 SER A C 1
ATOM 2321 O O . SER A 1 291 ? 0.481 2.222 8.151 1.00 92.50 291 SER A O 1
ATOM 2323 N N . SER A 1 292 ? 2.518 1.517 7.543 1.00 92.69 292 SER A N 1
ATOM 2324 C CA . SER A 1 292 ? 2.222 1.433 6.104 1.00 92.69 292 SER A CA 1
ATOM 2325 C C . SER A 1 292 ? 0.919 0.712 5.707 1.00 92.69 292 SER A C 1
ATOM 2327 O O . SER A 1 292 ? 0.323 1.138 4.718 1.00 92.69 292 SER A O 1
ATOM 2329 N N . PRO A 1 293 ? 0.353 -0.259 6.461 1.00 93.06 293 PRO A N 1
ATOM 2330 C CA . PRO A 1 293 ? -0.992 -0.768 6.174 1.00 93.06 293 PRO A CA 1
ATOM 2331 C C . PRO A 1 293 ? -2.139 0.251 6.356 1.00 93.06 293 PRO A C 1
ATOM 2333 O O . PRO A 1 293 ? -3.275 -0.070 6.027 1.00 93.06 293 PRO A O 1
ATOM 2336 N N . ASN A 1 294 ? -1.893 1.479 6.831 1.00 87.81 294 ASN A N 1
ATOM 2337 C CA . ASN A 1 294 ? -2.833 2.606 6.698 1.00 87.81 294 ASN A CA 1
ATOM 2338 C C . ASN A 1 294 ? -3.102 2.957 5.224 1.00 87.81 294 ASN A C 1
ATOM 2340 O O . ASN A 1 294 ? -4.187 3.436 4.883 1.00 87.81 294 ASN A O 1
ATOM 2344 N N . GLY A 1 295 ? -2.134 2.707 4.335 1.00 69.56 295 GLY A N 1
ATOM 2345 C CA . GLY A 1 295 ? -2.357 2.746 2.897 1.00 69.56 295 GLY A CA 1
ATOM 2346 C C . GLY A 1 295 ? -3.379 1.686 2.503 1.00 69.56 295 GLY A C 1
ATOM 2347 O O . GLY A 1 295 ? -3.170 0.497 2.721 1.00 69.56 295 GLY A O 1
ATOM 2348 N N . GLN A 1 296 ? -4.492 2.116 1.901 1.00 66.75 296 GLN A N 1
ATOM 2349 C CA . GLN A 1 296 ? -5.689 1.276 1.704 1.00 66.75 296 GLN A CA 1
ATOM 2350 C C . GLN A 1 296 ? -5.538 0.177 0.633 1.00 66.75 296 GLN A C 1
ATOM 2352 O O . GLN A 1 296 ? -6.515 -0.452 0.220 1.00 66.75 296 GLN A O 1
ATOM 2357 N N . PHE A 1 297 ? -4.310 -0.039 0.169 1.00 64.75 297 PHE A N 1
ATOM 2358 C CA . PHE A 1 297 ? -3.888 -1.093 -0.731 1.00 64.75 297 PHE A CA 1
ATOM 2359 C C . PHE A 1 297 ? -2.453 -1.485 -0.390 1.00 64.75 297 PHE A C 1
ATOM 2361 O O . PHE A 1 297 ? -1.642 -0.651 0.006 1.00 64.75 297 PHE A O 1
ATOM 2368 N N . ILE A 1 298 ? -2.124 -2.754 -0.609 1.00 58.88 298 ILE A N 1
ATOM 2369 C CA . ILE A 1 298 ? -0.759 -3.248 -0.463 1.00 58.88 298 ILE A CA 1
ATOM 2370 C C . ILE A 1 298 ? -0.140 -3.255 -1.874 1.00 58.88 298 ILE A C 1
ATOM 2372 O O . ILE A 1 298 ? -0.670 -3.947 -2.751 1.00 58.88 298 ILE A O 1
ATOM 2376 N N . PRO A 1 299 ? 0.940 -2.494 -2.142 1.00 55.59 299 PRO A N 1
ATOM 2377 C CA . PRO A 1 299 ? 1.651 -2.542 -3.415 1.00 55.59 299 PRO A CA 1
ATOM 2378 C C . PRO A 1 299 ? 2.211 -3.944 -3.652 1.00 55.59 299 PRO A C 1
ATOM 2380 O O . PRO A 1 299 ? 2.854 -4.527 -2.781 1.00 55.59 299 PRO A O 1
ATOM 2383 N N . GLN A 1 300 ? 1.939 -4.521 -4.820 1.00 51.62 300 GLN A N 1
ATOM 2384 C CA . GLN A 1 300 ? 2.186 -5.940 -5.069 1.00 51.62 300 GLN A CA 1
ATOM 2385 C C . GLN A 1 300 ? 2.551 -6.138 -6.546 1.00 51.62 300 GLN A C 1
ATOM 2387 O O . GLN A 1 300 ? 1.652 -6.151 -7.384 1.00 51.62 300 GLN A O 1
ATOM 2392 N N . PRO A 1 301 ? 3.839 -6.299 -6.895 1.00 43.12 301 PRO A N 1
ATOM 2393 C CA . PRO A 1 301 ? 4.243 -6.512 -8.283 1.00 43.12 301 PRO A CA 1
ATOM 2394 C C . PRO A 1 301 ? 3.615 -7.784 -8.847 1.00 43.12 301 PRO A C 1
ATOM 2396 O O . PRO A 1 301 ? 3.501 -8.801 -8.155 1.00 43.12 301 PRO A O 1
ATOM 2399 N N . LYS A 1 302 ? 3.321 -7.770 -10.149 1.00 40.75 302 LYS A N 1
ATOM 2400 C CA . LYS A 1 302 ? 2.745 -8.908 -10.883 1.00 40.75 302 LYS A CA 1
ATOM 2401 C C . LYS A 1 302 ? 3.495 -10.230 -10.713 1.00 40.75 302 LYS A C 1
ATOM 2403 O O . LYS A 1 302 ? 2.885 -11.285 -10.879 1.00 40.75 302 LYS A O 1
ATOM 2408 N N . HIS A 1 303 ? 4.791 -10.186 -10.396 1.00 44.03 303 HIS A N 1
ATOM 2409 C CA . HIS A 1 303 ? 5.682 -11.340 -10.481 1.00 44.03 303 HIS A CA 1
ATOM 2410 C C . HIS A 1 303 ? 6.323 -11.831 -9.168 1.00 44.03 303 HIS A C 1
ATOM 2412 O O . HIS A 1 303 ? 6.825 -12.949 -9.190 1.00 44.03 303 HIS A O 1
ATOM 2418 N N . THR A 1 304 ? 6.307 -11.103 -8.036 1.00 50.69 304 THR A N 1
ATOM 2419 C CA . THR A 1 304 ? 7.241 -11.434 -6.921 1.00 50.69 304 THR A CA 1
ATOM 2420 C C . THR A 1 304 ? 6.683 -11.688 -5.511 1.00 50.69 304 THR A C 1
ATOM 2422 O O . THR A 1 304 ? 7.482 -11.943 -4.616 1.00 50.69 304 THR A O 1
ATOM 2425 N N . LEU A 1 305 ? 5.361 -11.736 -5.276 1.00 46.75 305 LEU A N 1
ATOM 2426 C CA . LEU A 1 305 ? 4.820 -12.093 -3.935 1.00 46.75 305 LEU A CA 1
ATOM 2427 C C . LEU A 1 305 ? 3.611 -13.054 -3.905 1.00 46.75 305 LEU A C 1
ATOM 2429 O O . LEU A 1 305 ? 3.302 -13.626 -2.859 1.00 46.75 305 LEU A O 1
ATOM 2433 N N . SER A 1 306 ? 2.946 -13.295 -5.040 1.00 37.97 306 SER A N 1
ATOM 2434 C CA . SER A 1 306 ? 1.848 -14.281 -5.148 1.00 37.97 306 SER A CA 1
ATOM 2435 C C . SER A 1 306 ? 1.897 -15.164 -6.405 1.00 37.97 306 SER A C 1
ATOM 2437 O O . SER A 1 306 ? 0.990 -15.962 -6.622 1.00 37.97 306 SER A O 1
ATOM 2439 N N . ARG A 1 307 ? 2.957 -15.044 -7.221 1.00 36.59 307 ARG A N 1
ATOM 2440 C CA . ARG A 1 307 ? 3.166 -15.825 -8.459 1.00 36.59 307 ARG A CA 1
ATOM 2441 C C . ARG A 1 307 ? 4.475 -16.614 -8.520 1.00 36.59 307 ARG A C 1
ATOM 2443 O O . ARG A 1 307 ? 4.726 -17.265 -9.528 1.00 36.59 307 ARG A O 1
ATOM 2450 N N . ILE A 1 308 ? 5.288 -16.567 -7.467 1.00 29.75 308 ILE A N 1
ATOM 2451 C CA . ILE A 1 308 ? 6.407 -17.500 -7.317 1.00 29.75 308 ILE A CA 1
ATOM 2452 C C . ILE A 1 308 ? 5.822 -18.770 -6.674 1.00 29.75 308 ILE A C 1
ATOM 2454 O O . ILE A 1 308 ? 5.191 -18.632 -5.612 1.00 29.75 308 ILE A O 1
ATOM 2458 N N . PRO A 1 309 ? 5.938 -19.944 -7.329 1.00 30.09 309 PRO A N 1
ATOM 2459 C CA . PRO A 1 309 ? 5.522 -21.218 -6.746 1.00 30.09 309 PRO A CA 1
ATOM 2460 C C . PRO A 1 309 ? 6.282 -21.484 -5.439 1.00 30.09 309 PRO A C 1
ATOM 2462 O O . PRO A 1 309 ? 7.526 -21.347 -5.446 1.00 30.09 309 PRO A O 1
#

Foldseek 3Di:
DDDDDDDDDDDDDDPPDPDDDDDDDDDDDDDDDPPDPDVVVVVVVVVVVVVVVVVVVVVVVVVVVVVPPPPPPPPDPPDPDPPDDDDAAALQPDDLVLLLLLVQLLVQQQVACPPVPDPPGGNLVNLLVVLLVCVVVQALDLCPLVVVLVSQVVVQVCSVPRSVRPHGAYAHALQVCLVPVQPDPLCPQERHQHHQDFFARCGHDQVVVQFLQQADSVGGDTGHQGWDQCVCVPPPPPPLHRLSSVQRHPVQLVCLVPVDPDSSSSSCSVRVTPQQSNQPRHGHDCSNGSSNSSRVGDHDHSDPRSPDD

Sequence (309 aa):
MSSSTVSRNSLEADQQWLLRSSSPENDLDRDERPSKPRRHIVAVLCLVLMFTVAGYVTSSVLLNNRLEHPFRIPKLPHEEPCDFAPSRPSWNSMPRHRRHAFISAVQRLASKPSRLGLSNTSMYDDFVYVHTKVVWQVHHHAISLPFHRYFVHIFEQALQNDGGYDGLMPYWDWTQDSSDPLASIVWDPWAGFGSAGNGCISDGVFARVGKFANYTENGYEPHCVTRNCLAHADAVDESDGVMHSKHWTPAIVKAIIDDSTTYRDFRQRLEEGPHKHLHAYGIGGDMASASSPNGQFIPQPKHTLSRIP

Organism: NCBI:txid1664694

pLDDT: mean 79.22, std 21.05, range [29.47, 97.38]

Secondary structure (DSSP, 8-state):
-------------S--------------------PPPPHHHHHHHHHHHHHHHHHHHHHHHHHHHHH---------SS----S----PPBTTTS-HHHHHHHHHHHHHHHHSB-TT--TT-BTTHHHHHHHHHHHHHHSSSTTHHHHHHHHHHHHHHHHHHTT---SPPPBB-HHHHTT-GGG-GGG-TTTSSS---EEE--SHHHHTTS--EEEETTEEEEE--EEETTTTTS-S-TTS-GGGGGGSSHHHHHHHHHH--SHHHHHHHHIIIIIHIIIIIII-GGGGSTTGGGSSS-B--TTTSSS--